Protein AF-A0A7S1Z381-F1 (afdb_monomer)

Organism: Trieres chinensis (NCBI:txid1514140)

pLDDT: mean 71.05, std 23.14, range [32.22, 98.38]

Solvent-accessible surface area (backbone atoms only — not comparable to full-atom values): 11621 Å² total; per-residue (Å²): 143,83,83,86,80,86,81,81,82,92,80,80,78,81,76,73,61,68,74,74,49,46,79,72,48,56,72,68,76,63,73,70,76,56,74,52,89,68,91,67,98,59,103,50,63,60,76,42,39,40,44,45,50,48,98,84,66,50,60,46,19,37,40,30,36,33,59,58,76,88,71,94,66,88,76,74,52,78,60,45,80,79,45,59,63,46,73,47,22,40,39,36,35,45,53,88,71,96,65,83,55,91,90,54,87,73,76,76,77,70,87,86,68,85,50,52,50,75,48,76,39,72,27,43,44,56,92,79,42,47,81,37,18,48,86,48,73,67,43,53,52,51,27,43,50,42,63,62,40,29,79,82,41,41,69,33,77,46,78,40,80,69,34,52,52,30,60,40,56,47,40,38,47,77,70,21,48,23,67,41,74,44,77,36,65,83,133

Secondary structure (DSSP, 8-state):
--PPPPPPPS-------GGGTHHHHGGGTT----EE-----SSS-EEEEEEEE-TTS-EEEEEEEEPPP--------HHHHHS-EEEEEEEEE--------TTS------SSSTTEEEEEEEEE-HHHHTTTTS--HHHHHHHHHHHH-GGGTTTSEEEEES-TT-HHHHIIIIIS--SEEEEE---

InterPro domains:
  IPR019410 Lysine methyltransferase [PF10294] (120-185)
  IPR019410 Lysine methyltransferase [PTHR14614] (96-186)
  IPR029063 S-adenosyl-L-methionine-dependent methyltransferase superfamily [G3DSA:3.40.50.150] (86-187)
  IPR029063 S-adenosyl-L-methionine-dependent methyltransferase superfamily [SSF53335] (122-186)

Sequence (187 aa):
MARAVPAAPPGSLLTYNFLKLLPLLLPVLFVHLQSSLALSAASSSVIRVNSLSGSEGTTLCQCAEVVPPPSGREEEDEVELWYPTKRRTFAFRINGVDGEIEGEEPFVVGSGDESEGDVTIRQTTFGCGRLGATVWPSAIALSSYLFANPNVVRGKRVLELGAGCGLPTAVCRELCGASSVLATDFW

Foldseek 3Di:
DDDDDDDDDPDDPPPPPPVVCVVVCVLVVPQPWDKDDDDDPDDWGFPTKTFGADPVRHTQKIKTWTDDDPDPDPCPDVVCVVWPKDKIKIKMFGDDDPDDPPPDDPDDPDPDDLGIDMDIFIATDCVPQNPLRDDDPVLVNLLNVCSSPLVVAAQAEEEAESCRRNSNVCSNVPRSHHPYYHYDYDD

Structure (mmCIF, N/CA/C/O backbone):
data_AF-A0A7S1Z381-F1
#
_entry.id   AF-A0A7S1Z381-F1
#
loop_
_atom_site.group_PDB
_atom_site.id
_atom_site.type_symbol
_atom_site.label_atom_id
_atom_site.label_alt_id
_atom_site.label_comp_id
_atom_site.label_asym_id
_atom_site.label_entity_id
_atom_site.label_seq_id
_atom_site.pdbx_PDB_ins_code
_atom_site.Cartn_x
_atom_site.Cartn_y
_atom_site.Cartn_z
_atom_site.occupancy
_atom_site.B_iso_or_equiv
_atom_site.auth_seq_id
_atom_site.auth_comp_id
_atom_site.auth_asym_id
_atom_site.auth_atom_id
_atom_site.pdbx_PDB_model_num
ATOM 1 N N . MET A 1 1 ? -38.035 -33.837 -30.253 1.00 42.00 1 MET A N 1
ATOM 2 C CA . MET A 1 1 ? -38.465 -33.118 -29.034 1.00 42.00 1 MET A CA 1
ATOM 3 C C . MET A 1 1 ? -37.349 -32.167 -28.621 1.00 42.00 1 MET A C 1
ATOM 5 O O . MET A 1 1 ? -36.379 -32.617 -28.033 1.00 42.00 1 MET A O 1
ATOM 9 N N . ALA A 1 2 ? -37.445 -30.888 -28.989 1.00 37.03 2 ALA A N 1
ATOM 10 C CA . ALA A 1 2 ? -36.513 -29.838 -28.572 1.00 37.03 2 ALA A CA 1
ATOM 11 C C . ALA A 1 2 ? -37.286 -28.843 -27.698 1.00 37.03 2 ALA A C 1
ATOM 13 O O . ALA A 1 2 ? -38.377 -28.413 -28.071 1.00 37.03 2 ALA A O 1
ATOM 14 N N . ARG A 1 3 ? -36.767 -28.550 -26.505 1.00 35.75 3 ARG A N 1
ATOM 15 C CA . ARG A 1 3 ? -37.421 -27.717 -25.490 1.00 35.75 3 ARG A CA 1
ATOM 16 C C . ARG A 1 3 ? -36.892 -26.286 -25.625 1.00 35.75 3 ARG A C 1
ATOM 18 O O . ARG A 1 3 ? -35.689 -26.074 -25.523 1.00 35.75 3 ARG A O 1
ATOM 25 N N . ALA A 1 4 ? -37.781 -25.332 -25.898 1.00 38.91 4 ALA A N 1
ATOM 26 C CA . ALA A 1 4 ? -37.440 -23.918 -26.041 1.00 38.91 4 ALA A CA 1
ATOM 27 C C . ALA A 1 4 ? -37.065 -23.292 -24.683 1.00 38.91 4 ALA A C 1
ATOM 29 O O . ALA A 1 4 ? -37.723 -23.548 -23.673 1.00 38.91 4 ALA A O 1
ATOM 30 N N . VAL A 1 5 ? -36.013 -22.471 -24.675 1.00 49.66 5 VAL A N 1
ATOM 31 C CA . VAL A 1 5 ? -35.602 -21.621 -23.545 1.00 49.66 5 VAL A CA 1
ATOM 32 C C . VAL A 1 5 ? -36.329 -20.274 -23.674 1.00 49.66 5 VAL A C 1
ATOM 34 O O . VAL A 1 5 ? -36.357 -19.731 -24.780 1.00 49.66 5 VAL A O 1
ATOM 37 N N . PRO A 1 6 ? -36.938 -19.720 -22.608 1.00 46.09 6 PRO A N 1
ATOM 38 C CA . PRO A 1 6 ? -37.640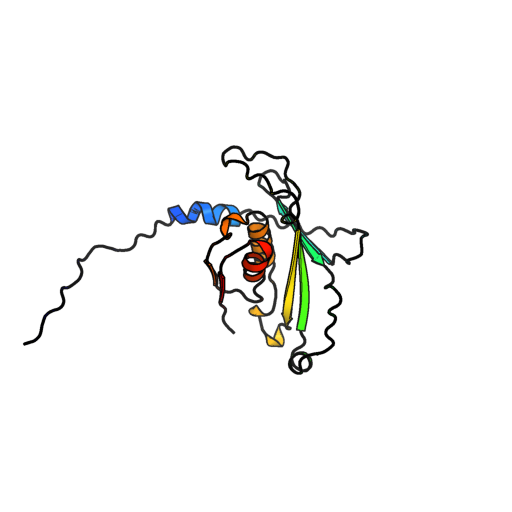 -18.444 -22.702 1.00 46.09 6 PRO A CA 1
ATOM 39 C C . PRO A 1 6 ? -36.662 -17.263 -22.810 1.00 46.09 6 PRO A C 1
ATOM 41 O O . PRO A 1 6 ? -35.654 -1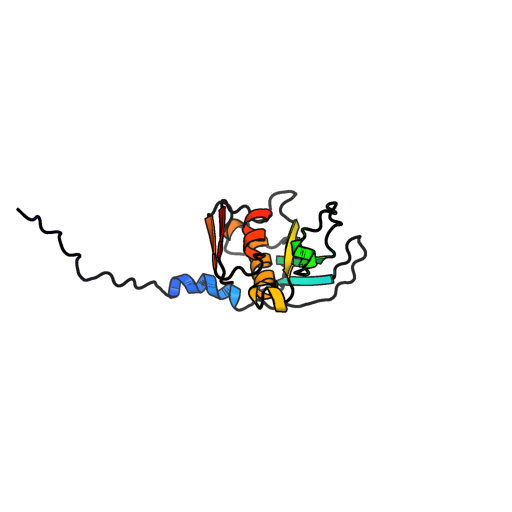7.207 -22.108 1.00 46.09 6 PRO A O 1
ATOM 44 N N . ALA A 1 7 ? -36.984 -16.316 -23.694 1.00 49.19 7 ALA A N 1
ATOM 45 C CA . ALA A 1 7 ? -36.255 -15.065 -23.883 1.00 49.19 7 ALA A CA 1
ATOM 46 C C . ALA A 1 7 ? -36.496 -14.089 -22.715 1.00 49.19 7 ALA A C 1
ATOM 48 O O . ALA A 1 7 ? -37.620 -13.961 -22.226 1.00 49.19 7 ALA A O 1
ATOM 49 N N . ALA A 1 8 ? -35.438 -13.400 -22.281 1.00 44.94 8 ALA A N 1
ATOM 50 C CA . ALA A 1 8 ? -35.487 -12.387 -21.228 1.00 44.94 8 ALA A CA 1
ATOM 51 C C . ALA A 1 8 ? -36.266 -11.128 -21.676 1.00 44.94 8 ALA A C 1
ATOM 53 O O . ALA A 1 8 ? -36.204 -10.763 -22.854 1.00 44.94 8 ALA A O 1
ATOM 54 N N . PRO A 1 9 ? -36.987 -10.447 -20.763 1.00 43.06 9 PRO A N 1
ATOM 55 C CA . PRO A 1 9 ? -37.773 -9.265 -21.101 1.00 43.06 9 PRO A CA 1
ATOM 56 C C . PRO A 1 9 ? -36.876 -8.056 -21.437 1.00 43.06 9 PRO A C 1
ATOM 58 O O . PRO A 1 9 ? -35.834 -7.864 -20.803 1.00 43.06 9 PRO A O 1
ATOM 61 N N . PRO A 1 10 ? -37.272 -7.202 -22.398 1.00 44.28 10 PRO A N 1
ATOM 62 C CA . PRO A 1 10 ? -36.524 -6.000 -22.740 1.00 44.28 10 PRO A CA 1
ATOM 63 C C . PRO A 1 10 ? -36.817 -4.916 -21.695 1.00 44.28 10 PRO A C 1
ATOM 65 O O . PRO A 1 10 ? -37.945 -4.435 -21.613 1.00 44.28 10 PRO A O 1
ATOM 68 N N . GLY A 1 11 ? -35.830 -4.528 -20.878 1.00 48.19 11 GLY A N 1
ATOM 69 C CA . GLY A 1 11 ? -36.060 -3.406 -19.958 1.00 48.19 11 GLY A CA 1
ATOM 70 C C . GLY A 1 11 ? -35.089 -3.122 -18.813 1.00 48.19 11 GLY A C 1
ATOM 71 O O . GLY A 1 11 ? -35.370 -2.197 -18.064 1.00 48.19 11 GLY A O 1
ATOM 72 N N . SER A 1 12 ? -33.966 -3.826 -18.634 1.00 37.91 12 SER A N 1
ATOM 73 C CA . SER A 1 12 ? -33.004 -3.475 -17.569 1.00 37.91 12 SER A CA 1
ATOM 74 C C . SER A 1 12 ? -31.673 -2.992 -18.140 1.00 37.91 12 SER A C 1
ATOM 76 O O . SER A 1 12 ? -30.645 -3.663 -18.041 1.00 37.91 12 SER A O 1
ATOM 78 N N . LEU A 1 13 ? -31.686 -1.802 -18.741 1.00 39.22 13 LEU A N 1
ATOM 79 C CA . LEU A 1 13 ? -30.469 -1.002 -18.826 1.00 39.22 13 LEU A CA 1
ATOM 80 C C . LEU A 1 13 ? -30.079 -0.650 -17.388 1.00 39.22 13 LEU A C 1
ATOM 82 O O . LEU A 1 13 ? -30.823 0.042 -16.696 1.00 39.22 13 LEU A O 1
ATOM 86 N N . LEU A 1 14 ? -28.937 -1.167 -16.928 1.00 39.81 14 LEU A N 1
ATOM 87 C CA . LEU A 1 14 ? -28.316 -0.740 -15.681 1.00 39.81 14 LEU A CA 1
ATOM 88 C C . LEU A 1 14 ? -27.943 0.739 -15.808 1.00 39.81 14 LEU A C 1
ATOM 90 O O . LEU A 1 14 ? -26.827 1.090 -16.183 1.00 39.81 14 LEU A O 1
ATOM 94 N N . THR A 1 15 ? -28.873 1.624 -15.467 1.00 36.88 15 THR A N 1
ATOM 95 C CA . THR A 1 15 ? -28.542 2.989 -15.078 1.00 36.88 15 THR A CA 1
ATOM 96 C C . THR A 1 15 ? -27.866 2.902 -13.714 1.00 36.88 15 THR A C 1
ATOM 98 O O . THR A 1 15 ? -28.500 3.052 -12.668 1.00 36.88 15 THR A O 1
ATOM 101 N N . TYR A 1 16 ? -26.570 2.585 -13.706 1.00 42.06 16 TYR A N 1
ATOM 102 C CA . TYR A 1 16 ? -25.732 2.844 -12.545 1.00 42.06 16 TYR A CA 1
ATOM 103 C C . TYR A 1 16 ? -25.769 4.352 -12.305 1.00 42.06 16 TYR A C 1
ATOM 105 O O . TYR A 1 16 ? -25.228 5.140 -13.077 1.00 42.06 16 TYR A O 1
ATOM 113 N N . ASN A 1 17 ? -26.491 4.749 -11.258 1.00 39.34 17 ASN A N 1
ATOM 114 C CA . ASN A 1 17 ? -26.580 6.126 -10.799 1.00 39.34 17 ASN A CA 1
ATOM 115 C C . ASN A 1 17 ? -25.168 6.659 -10.517 1.00 39.34 17 ASN A C 1
ATOM 117 O O . ASN A 1 17 ? -24.616 6.403 -9.448 1.00 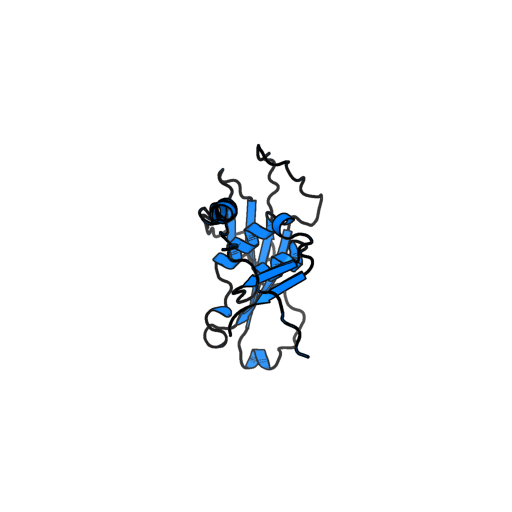39.34 17 ASN A O 1
ATOM 121 N N . PHE A 1 18 ? -24.615 7.443 -11.446 1.00 43.22 18 PHE A N 1
ATOM 122 C CA . PHE A 1 18 ? -23.370 8.206 -11.270 1.00 43.22 18 PHE A CA 1
ATOM 123 C C . PHE A 1 18 ? -23.382 9.051 -9.979 1.00 43.22 18 PHE A C 1
ATOM 125 O O . PHE A 1 18 ? -22.343 9.304 -9.379 1.00 43.22 18 PHE A O 1
ATOM 132 N N . LEU A 1 19 ? -24.572 9.404 -9.486 1.00 41.22 19 LEU A N 1
ATOM 133 C CA . LEU A 1 19 ? -24.785 10.153 -8.247 1.00 41.22 19 LEU A CA 1
ATOM 134 C C . LEU A 1 19 ? -24.425 9.382 -6.960 1.00 41.22 19 LEU A C 1
ATOM 136 O O . LEU A 1 19 ? -24.163 10.017 -5.946 1.00 41.22 19 LEU A O 1
ATOM 140 N N . LYS A 1 20 ? -24.354 8.039 -6.976 1.00 41.12 20 LYS A N 1
ATOM 141 C CA . LYS A 1 20 ? -23.923 7.243 -5.802 1.00 41.12 20 LYS A CA 1
ATOM 142 C C . LYS A 1 20 ? -22.399 7.127 -5.657 1.00 41.12 20 LYS A C 1
ATOM 144 O O . LYS A 1 20 ? -21.932 6.767 -4.584 1.00 41.12 20 LYS A O 1
ATOM 149 N N . LEU A 1 21 ? -21.634 7.436 -6.707 1.00 42.91 21 LEU A N 1
ATOM 150 C CA . LEU A 1 21 ? -20.163 7.501 -6.669 1.00 42.91 21 LEU A CA 1
ATOM 151 C C . LEU A 1 21 ? -19.649 8.887 -6.258 1.00 42.91 21 LEU A C 1
ATOM 153 O O . LEU A 1 21 ? -18.490 9.026 -5.882 1.00 42.91 21 LEU A O 1
ATOM 157 N N . LEU A 1 22 ? -20.507 9.906 -6.299 1.00 40.50 22 LEU A N 1
ATOM 158 C CA . LEU A 1 22 ? -20.153 11.281 -5.964 1.00 40.50 22 LEU A CA 1
ATOM 159 C C . LEU A 1 22 ? -19.587 11.445 -4.531 1.00 40.50 22 LEU A C 1
ATOM 161 O O . LEU A 1 22 ? -18.533 12.065 -4.410 1.00 40.50 22 LEU A O 1
ATOM 165 N N . PRO A 1 23 ? -20.157 10.837 -3.465 1.00 47.75 23 PRO A N 1
ATOM 166 C CA . PRO A 1 23 ? -19.560 10.916 -2.125 1.00 47.75 23 PRO A CA 1
ATOM 167 C C . PRO A 1 23 ? -18.254 10.112 -1.971 1.00 47.75 23 PRO A C 1
ATOM 169 O O . PRO A 1 23 ? -17.479 10.399 -1.069 1.00 47.75 23 PRO A O 1
ATOM 172 N N . LEU A 1 24 ? -17.968 9.152 -2.864 1.00 50.19 24 LEU A N 1
ATOM 173 C CA . LEU A 1 24 ? -16.689 8.422 -2.901 1.00 50.19 24 LEU A CA 1
ATOM 174 C C . LEU A 1 24 ? -15.593 9.185 -3.669 1.00 50.19 24 LEU A C 1
ATOM 176 O O . LEU A 1 24 ? -14.411 8.918 -3.475 1.00 50.19 24 LEU A O 1
ATOM 180 N N . LEU A 1 25 ? -15.973 10.131 -4.535 1.00 42.59 25 LEU A N 1
ATOM 181 C CA . LEU A 1 25 ? -15.053 10.948 -5.335 1.00 42.59 25 LEU A CA 1
ATOM 182 C C . LEU A 1 25 ? -14.731 12.304 -4.687 1.00 42.59 25 LEU A C 1
ATOM 184 O O . LEU A 1 25 ? -13.661 12.853 -4.945 1.00 42.59 25 LEU A O 1
ATOM 188 N N . LEU A 1 26 ? -15.609 12.837 -3.827 1.00 41.00 26 LEU A N 1
ATOM 189 C CA . LEU A 1 26 ? -15.371 14.103 -3.121 1.00 41.00 26 LEU A CA 1
ATOM 190 C C . LEU A 1 26 ? -14.101 14.130 -2.238 1.00 41.00 26 LEU A C 1
ATOM 192 O O . LEU A 1 26 ? -13.387 15.131 -2.313 1.00 41.00 26 LEU A O 1
ATOM 196 N N . PRO A 1 27 ? -13.740 13.082 -1.463 1.00 45.50 27 PRO A N 1
ATOM 197 C CA . PRO A 1 27 ? -12.509 13.113 -0.665 1.00 45.50 27 PRO A CA 1
ATOM 198 C C . PRO A 1 27 ? -11.232 12.954 -1.509 1.00 45.50 27 PRO A C 1
ATOM 200 O O . PRO A 1 27 ? -10.143 13.271 -1.040 1.00 45.50 27 PRO A O 1
ATOM 203 N N . VAL A 1 28 ? -11.345 12.519 -2.770 1.00 43.47 28 VAL A N 1
ATOM 204 C CA . VAL A 1 28 ? -10.198 12.379 -3.686 1.00 43.47 28 VAL A CA 1
ATOM 205 C C . VAL A 1 28 ? -9.758 13.742 -4.245 1.00 43.47 28 VAL A C 1
ATOM 207 O O . VAL A 1 28 ? -8.605 13.905 -4.637 1.00 43.47 28 VAL A O 1
ATOM 210 N N . LEU A 1 29 ? -10.645 14.747 -4.251 1.00 36.78 29 LEU A N 1
ATOM 211 C CA . LEU A 1 29 ? -10.383 16.050 -4.872 1.00 36.78 29 LEU A CA 1
ATOM 212 C C . LEU A 1 29 ? -9.583 17.023 -3.979 1.00 36.78 29 LEU A C 1
ATOM 214 O O . LEU A 1 29 ? -9.033 17.995 -4.490 1.00 36.78 29 LEU A O 1
ATOM 218 N N . PHE A 1 30 ? -9.468 16.757 -2.674 1.00 38.31 30 PHE A N 1
ATOM 219 C CA . PHE A 1 30 ? -8.795 17.636 -1.705 1.00 38.31 30 PHE A CA 1
ATOM 220 C C . PHE A 1 30 ? -7.671 16.927 -0.930 1.00 38.31 30 PHE A C 1
ATOM 222 O O . PHE A 1 30 ? -7.522 17.095 0.275 1.00 38.31 30 PHE A O 1
ATOM 229 N N . VAL A 1 31 ? -6.822 16.153 -1.610 1.00 40.88 31 VAL A N 1
ATOM 230 C CA . VAL A 1 31 ? -5.553 15.705 -1.010 1.00 40.88 31 VAL A CA 1
ATOM 231 C C . VAL A 1 31 ? -4.489 16.772 -1.270 1.00 40.88 31 VAL A C 1
ATOM 233 O O . VAL A 1 31 ? -3.814 16.767 -2.300 1.00 40.88 31 VAL A O 1
ATOM 236 N N . HIS A 1 32 ? -4.342 17.720 -0.344 1.00 42.19 32 HIS A N 1
ATOM 237 C CA . HIS A 1 32 ? -3.234 18.675 -0.371 1.00 42.19 32 HIS A CA 1
ATOM 238 C C . HIS A 1 32 ? -1.994 18.017 0.251 1.00 42.1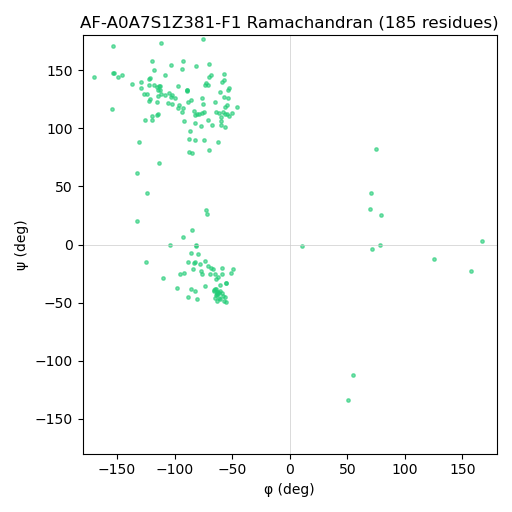9 32 HIS A C 1
ATOM 240 O O . HIS A 1 32 ? -1.791 18.050 1.461 1.00 42.19 32 HIS A O 1
ATOM 246 N N . LEU A 1 33 ? -1.183 17.356 -0.580 1.00 41.97 33 LEU A N 1
ATOM 247 C CA . LEU A 1 33 ? 0.033 16.673 -0.136 1.00 41.97 33 LEU A CA 1
ATOM 248 C C . LEU A 1 33 ? 1.130 17.705 0.177 1.00 41.97 33 LEU A C 1
ATOM 250 O O . LEU A 1 33 ? 1.913 18.076 -0.696 1.00 41.97 33 LEU A O 1
ATOM 254 N N . GLN A 1 34 ? 1.198 18.183 1.420 1.00 41.00 34 GLN A N 1
ATOM 255 C CA . GLN A 1 34 ? 2.335 18.983 1.873 1.00 41.00 34 GLN A CA 1
ATOM 256 C C . GLN A 1 34 ? 3.483 18.055 2.283 1.00 41.00 34 GLN A C 1
ATOM 258 O O . GLN A 1 34 ? 3.396 17.317 3.263 1.00 41.00 34 GLN A O 1
ATOM 263 N N . SER A 1 35 ? 4.565 18.069 1.502 1.00 39.28 35 SER A N 1
ATOM 264 C CA . SER A 1 35 ? 5.829 17.431 1.874 1.00 39.28 35 SER A CA 1
ATOM 265 C C . SER A 1 35 ? 6.621 18.382 2.769 1.00 39.28 35 SER A C 1
ATOM 267 O O . SER A 1 35 ? 7.056 19.436 2.307 1.00 39.28 35 SER A O 1
ATOM 269 N N . SER A 1 36 ? 6.842 18.015 4.028 1.00 44.16 36 SER A N 1
ATOM 270 C CA . SER A 1 36 ? 7.781 18.705 4.915 1.00 44.16 36 SER A CA 1
ATOM 271 C C . SER A 1 36 ? 8.938 17.768 5.274 1.00 44.16 36 SER A C 1
ATOM 273 O O . SER A 1 36 ? 8.751 16.593 5.594 1.00 44.16 36 SER A O 1
ATOM 275 N N . LEU A 1 37 ? 10.170 18.274 5.169 1.00 41.25 37 LEU A N 1
ATOM 276 C CA . LEU A 1 37 ? 11.357 17.603 5.699 1.00 41.25 37 LEU A CA 1
ATOM 277 C C . LEU A 1 37 ? 11.374 17.821 7.215 1.00 41.25 37 LEU A C 1
ATOM 279 O O . LEU A 1 37 ? 11.727 18.902 7.679 1.00 41.25 37 LEU A O 1
ATOM 283 N N . ALA A 1 38 ? 10.968 16.814 7.985 1.00 41.00 38 ALA A N 1
ATOM 284 C CA . ALA A 1 38 ? 11.101 16.826 9.436 1.00 41.00 38 ALA A CA 1
ATOM 285 C C . ALA A 1 38 ? 12.419 16.146 9.835 1.00 41.00 38 ALA A C 1
ATOM 287 O O . ALA A 1 38 ? 12.613 14.958 9.584 1.00 41.00 38 ALA A O 1
ATOM 288 N N . LEU A 1 39 ? 13.326 16.897 10.463 1.00 37.50 39 LEU A N 1
ATOM 289 C CA . LEU A 1 39 ? 14.523 16.350 11.099 1.00 37.50 39 LEU A CA 1
ATOM 290 C C . LEU A 1 39 ? 14.144 15.943 12.533 1.00 37.50 39 LEU A C 1
ATOM 292 O O . LEU A 1 39 ? 14.073 16.798 13.411 1.00 37.50 39 LEU A O 1
ATOM 296 N N . SER A 1 40 ? 13.846 14.661 12.763 1.00 38.38 40 SER A N 1
ATOM 297 C CA . SER A 1 40 ? 13.548 14.129 14.102 1.00 38.38 40 SER A CA 1
ATOM 298 C C . SER A 1 40 ? 14.652 13.183 14.569 1.00 38.38 40 SER A C 1
ATOM 300 O O . SER A 1 40 ? 15.057 12.269 13.851 1.00 38.38 40 SER A O 1
ATOM 302 N N . ALA A 1 41 ? 15.149 13.424 15.781 1.00 41.94 41 ALA A N 1
ATOM 303 C CA . ALA A 1 41 ? 16.181 12.636 16.438 1.00 41.94 41 ALA A CA 1
ATOM 304 C C . ALA A 1 41 ? 15.553 11.466 17.218 1.00 41.94 41 ALA A C 1
ATOM 306 O O . ALA A 1 41 ? 15.397 11.540 18.433 1.00 41.94 41 ALA A O 1
ATOM 307 N N . ALA A 1 42 ? 15.198 10.381 16.527 1.00 43.06 42 ALA A N 1
ATOM 308 C CA . ALA A 1 42 ? 14.968 9.073 17.146 1.00 43.06 42 ALA A CA 1
ATOM 309 C C . ALA A 1 42 ? 15.216 7.950 16.122 1.00 43.06 42 ALA A C 1
ATOM 311 O O . ALA A 1 42 ? 14.535 7.898 15.109 1.00 43.06 42 ALA A O 1
ATOM 312 N N . SER A 1 43 ? 16.225 7.117 16.414 1.00 48.78 43 SER A N 1
ATOM 313 C CA . SER A 1 43 ? 16.745 5.834 15.874 1.00 48.78 43 SER A CA 1
ATOM 314 C C . SER A 1 43 ? 16.297 5.185 14.536 1.00 48.78 43 SER A C 1
ATOM 316 O O . SER A 1 43 ? 16.880 4.163 14.176 1.00 48.78 43 SER A O 1
ATOM 318 N N . SER A 1 44 ? 15.366 5.734 13.757 1.00 55.09 44 SER A N 1
ATOM 319 C CA . SER A 1 44 ? 15.152 5.409 12.341 1.00 55.09 44 SER A CA 1
ATOM 320 C C . SER A 1 44 ? 15.299 6.700 11.542 1.00 55.09 44 SER A C 1
ATOM 322 O O . SER A 1 44 ? 14.630 7.692 11.836 1.00 55.09 44 SER A O 1
ATOM 324 N N . SER A 1 45 ? 16.199 6.740 10.564 1.00 76.19 45 SER A N 1
ATOM 325 C CA . SER A 1 45 ? 16.377 7.935 9.740 1.00 76.19 45 SER A CA 1
ATOM 326 C C . SER A 1 45 ? 15.119 8.123 8.891 1.00 76.19 45 SER A C 1
ATOM 328 O O . SER A 1 45 ? 14.902 7.402 7.918 1.00 76.19 45 SER A O 1
ATOM 330 N N . VAL A 1 46 ? 14.257 9.062 9.276 1.00 81.81 46 VAL A N 1
ATOM 331 C CA . VAL A 1 46 ? 13.109 9.463 8.461 1.00 81.81 46 VAL A CA 1
ATOM 332 C C . VAL A 1 46 ? 13.641 10.093 7.175 1.00 81.81 46 VAL A C 1
ATOM 334 O O . VAL A 1 46 ? 14.415 11.047 7.213 1.00 81.81 46 VAL A O 1
ATOM 337 N N . ILE A 1 47 ? 13.244 9.543 6.032 1.00 85.19 47 ILE A N 1
ATOM 338 C CA . ILE A 1 47 ? 13.657 9.995 4.699 1.00 85.19 47 ILE A CA 1
ATOM 339 C C . ILE A 1 47 ? 12.702 11.084 4.201 1.00 85.19 47 ILE A C 1
ATOM 341 O O . ILE A 1 47 ? 13.132 12.103 3.661 1.00 85.19 47 ILE A O 1
ATOM 345 N N . ARG A 1 48 ? 11.392 10.866 4.361 1.00 85.75 48 ARG A N 1
ATOM 346 C CA . ARG A 1 48 ? 10.330 11.780 3.913 1.00 85.75 48 ARG A CA 1
ATOM 347 C C . ARG A 1 48 ? 9.087 11.595 4.775 1.00 85.75 48 ARG A C 1
ATOM 349 O O . ARG A 1 48 ? 8.796 10.472 5.159 1.00 85.75 48 ARG A O 1
ATOM 356 N N . VAL A 1 49 ? 8.316 12.658 4.997 1.00 87.06 49 VAL A N 1
ATOM 357 C CA . VAL A 1 49 ? 6.993 12.578 5.636 1.00 87.06 49 VAL A CA 1
ATOM 358 C C . VAL A 1 49 ? 5.928 13.157 4.711 1.00 87.06 49 VAL A C 1
ATOM 360 O O . VAL A 1 49 ? 6.132 14.195 4.081 1.00 87.06 49 VAL A O 1
ATOM 363 N N . ASN A 1 50 ? 4.793 12.469 4.636 1.00 87.81 50 ASN A N 1
ATOM 364 C CA . ASN A 1 50 ? 3.566 12.934 4.007 1.00 87.81 50 ASN A CA 1
ATOM 365 C C . ASN A 1 50 ? 2.472 12.999 5.070 1.00 87.81 50 ASN A C 1
ATOM 367 O O . ASN A 1 50 ? 2.348 12.073 5.869 1.00 87.81 50 ASN A O 1
ATOM 371 N N . SER A 1 51 ? 1.676 14.064 5.059 1.00 87.38 51 SER A N 1
ATOM 372 C CA . SER A 1 51 ? 0.532 14.207 5.961 1.00 87.38 51 SER A CA 1
ATOM 373 C C . SER A 1 51 ? -0.763 14.228 5.159 1.00 87.38 51 SER A C 1
ATOM 375 O O . SER A 1 51 ? -0.849 14.899 4.130 1.00 87.38 51 SER A O 1
ATOM 377 N N . LEU A 1 52 ? -1.758 13.486 5.636 1.00 85.94 52 LEU A N 1
ATOM 378 C CA . LEU A 1 52 ? -3.143 13.596 5.210 1.00 85.94 52 LEU A CA 1
ATOM 379 C C . LEU A 1 52 ? -3.867 14.490 6.213 1.00 85.94 52 LEU A C 1
ATOM 381 O O . LEU A 1 52 ? -3.969 14.138 7.390 1.00 85.94 52 LEU A O 1
ATOM 385 N N . SER A 1 53 ? -4.370 15.626 5.741 1.00 83.69 53 SER A N 1
ATOM 386 C CA . SER A 1 53 ? -5.115 16.582 6.558 1.00 83.69 53 SER A CA 1
ATOM 387 C C . SER A 1 53 ? -6.601 16.572 6.210 1.00 83.69 53 SER A C 1
ATOM 389 O O . SER A 1 53 ? -6.968 16.375 5.052 1.00 83.69 53 SER A O 1
ATOM 391 N N . GLY A 1 54 ? -7.449 16.795 7.212 1.00 77.69 54 GLY A N 1
ATOM 392 C CA . GLY A 1 54 ? -8.874 17.052 7.037 1.00 77.69 54 GLY A CA 1
ATOM 393 C C . GLY A 1 54 ? -9.147 18.467 6.519 1.00 77.69 54 GLY A C 1
ATOM 394 O O . GLY A 1 54 ? -8.239 19.289 6.380 1.00 77.69 54 GLY A O 1
ATOM 395 N N . SER A 1 55 ? -10.422 18.771 6.269 1.00 74.38 55 SER A N 1
ATOM 396 C CA . SER A 1 55 ? -10.884 20.081 5.778 1.00 74.38 55 SER A CA 1
ATOM 397 C C . SER A 1 55 ? -10.526 21.250 6.699 1.00 74.38 55 SER A C 1
ATOM 399 O O . SER A 1 55 ? -10.379 22.373 6.229 1.00 74.38 55 SER A O 1
ATOM 401 N N . GLU A 1 56 ? -10.348 20.985 7.993 1.00 78.62 56 GLU A N 1
ATOM 402 C CA . GLU A 1 56 ? -9.993 21.983 9.010 1.00 78.62 56 GLU A CA 1
ATOM 403 C C . GLU A 1 56 ? -8.475 22.107 9.233 1.00 78.62 56 GLU A C 1
ATOM 405 O O . GLU A 1 56 ? -8.023 22.792 10.145 1.00 78.62 56 GLU A O 1
ATOM 410 N N . GLY A 1 57 ? -7.660 21.427 8.417 1.00 72.56 57 GLY A N 1
ATOM 411 C CA . GLY A 1 57 ? -6.201 21.402 8.565 1.00 72.56 57 GLY A CA 1
ATOM 412 C C . GLY A 1 57 ? -5.696 20.465 9.668 1.00 72.56 57 GLY A C 1
ATOM 413 O O . GLY A 1 57 ? -4.485 20.318 9.841 1.00 72.56 57 GLY A O 1
ATOM 414 N N . THR A 1 58 ? -6.595 19.781 10.378 1.00 78.25 58 THR A N 1
ATOM 415 C CA . THR A 1 58 ? -6.258 18.723 11.337 1.00 78.25 58 THR A CA 1
ATOM 416 C C . THR A 1 58 ? -5.535 17.580 10.627 1.00 78.25 58 THR A C 1
ATOM 418 O O . THR A 1 58 ? -5.959 17.121 9.569 1.00 78.25 58 THR A O 1
ATOM 421 N N . THR A 1 59 ? -4.401 17.126 11.166 1.00 78.56 59 THR A N 1
ATOM 422 C CA . THR A 1 59 ? -3.653 16.004 10.574 1.00 78.56 59 THR A CA 1
ATOM 423 C C . THR A 1 59 ? -4.297 14.690 10.994 1.00 78.56 59 THR A C 1
ATOM 425 O O . THR A 1 59 ? -4.223 14.322 12.161 1.00 78.56 59 THR A O 1
ATOM 428 N N . LEU A 1 60 ? -4.893 13.985 10.036 1.00 82.12 60 LEU A N 1
ATOM 429 C CA . LEU A 1 60 ? -5.573 12.708 10.254 1.00 82.12 60 LEU A CA 1
ATOM 430 C C . LEU A 1 60 ? -4.583 11.540 10.269 1.00 82.12 60 LEU A C 1
ATOM 432 O O . LEU A 1 60 ? -4.701 10.621 11.071 1.00 82.12 60 LEU A O 1
ATOM 436 N N . CYS A 1 61 ? -3.588 11.572 9.381 1.00 87.12 61 CYS A N 1
ATOM 437 C CA . CYS A 1 61 ? -2.564 10.536 9.298 1.00 87.12 61 CYS A CA 1
ATOM 438 C C . CYS A 1 61 ? -1.236 11.115 8.820 1.00 87.12 61 CYS A C 1
ATOM 440 O O . CYS A 1 61 ? -1.197 11.987 7.951 1.00 87.12 61 CYS A O 1
ATOM 442 N N . GLN A 1 62 ? -0.141 10.592 9.362 1.00 90.00 62 GLN A N 1
ATOM 443 C CA . GLN A 1 62 ? 1.202 10.796 8.842 1.00 90.00 62 GLN A CA 1
ATOM 444 C C . GLN A 1 62 ? 1.755 9.483 8.298 1.00 90.00 62 GLN A C 1
ATOM 446 O O . GLN A 1 62 ? 1.704 8.454 8.963 1.00 90.00 62 GLN A O 1
ATOM 451 N N . CYS A 1 63 ? 2.321 9.536 7.097 1.00 91.38 63 CYS A N 1
ATOM 452 C CA . CYS A 1 63 ? 3.097 8.459 6.502 1.00 91.38 63 CYS A CA 1
ATOM 453 C C . CYS A 1 63 ? 4.548 8.917 6.353 1.00 91.38 63 CYS A C 1
ATOM 455 O O . CYS A 1 63 ? 4.856 9.782 5.526 1.00 91.38 63 CYS A O 1
ATOM 457 N N . ALA A 1 64 ? 5.446 8.310 7.119 1.00 91.50 64 ALA A N 1
ATOM 458 C CA . ALA A 1 64 ? 6.878 8.528 7.025 1.00 91.50 64 ALA A CA 1
ATOM 459 C C . ALA A 1 64 ? 7.538 7.406 6.216 1.00 91.50 64 ALA A C 1
ATOM 461 O O . ALA A 1 64 ? 7.401 6.232 6.535 1.00 91.50 64 ALA A O 1
ATOM 462 N N . GLU A 1 65 ? 8.286 7.757 5.176 1.00 91.25 65 GLU A N 1
ATOM 463 C CA . GLU A 1 65 ? 9.262 6.846 4.589 1.00 91.25 65 GLU A CA 1
ATOM 464 C C . GLU A 1 65 ? 10.472 6.788 5.522 1.00 91.25 65 GLU A C 1
ATOM 466 O O . GLU A 1 65 ? 11.093 7.819 5.791 1.00 91.25 65 GLU A O 1
ATOM 471 N N . VAL A 1 66 ? 10.795 5.598 6.018 1.00 90.06 66 VAL A N 1
ATOM 472 C CA . VAL A 1 66 ? 11.882 5.368 6.976 1.00 90.06 66 VAL A CA 1
ATOM 473 C C . VAL A 1 66 ? 12.919 4.421 6.391 1.00 90.06 66 VAL A C 1
ATOM 475 O O . VAL A 1 66 ? 12.639 3.653 5.465 1.00 90.06 66 VAL A O 1
ATOM 478 N N . VAL A 1 67 ? 14.141 4.484 6.923 1.00 85.56 67 VAL A N 1
ATOM 479 C CA . VAL A 1 67 ? 15.158 3.473 6.620 1.00 85.56 67 VAL A CA 1
ATOM 480 C C . VAL A 1 67 ? 14.600 2.095 6.992 1.00 85.56 67 VAL A C 1
ATOM 482 O O . VAL A 1 67 ? 14.147 1.928 8.127 1.00 85.56 67 VAL A O 1
ATOM 485 N N . PRO A 1 68 ? 14.617 1.119 6.064 1.00 77.69 68 PRO A N 1
ATOM 486 C CA . PRO A 1 68 ? 14.109 -0.210 6.351 1.00 77.69 68 PRO A CA 1
ATOM 487 C C . PRO A 1 68 ? 14.827 -0.823 7.555 1.00 77.69 68 PRO A C 1
ATOM 489 O O . PRO A 1 68 ? 16.046 -0.654 7.676 1.00 77.69 68 PRO A O 1
ATOM 492 N N . PRO A 1 69 ? 14.116 -1.560 8.425 1.00 72.69 69 PRO A N 1
ATOM 493 C CA . PRO A 1 69 ? 14.767 -2.288 9.501 1.00 72.69 69 PRO A CA 1
ATOM 494 C C . PRO A 1 69 ? 15.807 -3.258 8.914 1.00 72.69 69 PRO A C 1
ATOM 496 O O . PRO A 1 69 ? 15.599 -3.786 7.812 1.00 72.69 69 PRO A O 1
ATOM 499 N N . PRO A 1 70 ? 16.929 -3.505 9.616 1.00 69.44 70 PRO A N 1
ATOM 500 C CA . PRO A 1 70 ? 17.935 -4.449 9.155 1.00 69.44 70 PRO A CA 1
ATOM 501 C C . PRO A 1 70 ? 17.282 -5.820 8.973 1.00 69.44 70 PRO A C 1
ATOM 503 O O . PRO A 1 70 ? 16.801 -6.442 9.918 1.00 69.44 70 PRO A O 1
ATOM 506 N N . SER A 1 71 ? 17.217 -6.283 7.729 1.00 64.31 71 SER A N 1
ATOM 507 C CA . SER A 1 71 ? 16.669 -7.592 7.405 1.00 64.31 71 SER A CA 1
ATOM 508 C C . SER A 1 71 ? 17.691 -8.659 7.784 1.00 64.31 71 SER A C 1
ATOM 510 O O . SER A 1 71 ? 18.733 -8.749 7.145 1.00 64.31 71 SER A O 1
ATOM 512 N N . GLY A 1 72 ? 17.392 -9.495 8.779 1.00 55.34 72 GLY A N 1
ATOM 513 C CA . GLY A 1 72 ? 18.237 -10.627 9.189 1.00 55.34 72 GLY A CA 1
ATOM 514 C C . GLY A 1 72 ? 18.266 -11.807 8.205 1.00 55.34 72 GLY A C 1
ATOM 515 O O . GLY A 1 72 ? 18.453 -12.941 8.632 1.00 55.34 72 GLY A O 1
ATOM 516 N N . ARG A 1 73 ? 18.023 -11.577 6.910 1.00 53.44 73 ARG A N 1
ATOM 517 C CA . ARG A 1 73 ? 18.140 -12.595 5.860 1.00 53.44 73 ARG A CA 1
ATOM 518 C C . ARG A 1 73 ? 19.186 -12.147 4.851 1.00 53.44 73 ARG A C 1
ATOM 520 O O . ARG A 1 73 ? 18.939 -11.232 4.074 1.00 53.44 73 ARG A O 1
ATOM 527 N N . GLU A 1 74 ? 20.325 -12.826 4.911 1.00 49.75 74 GLU A N 1
ATOM 528 C CA . GLU A 1 74 ? 21.436 -12.788 3.952 1.00 49.75 74 GLU A CA 1
ATOM 529 C C . GLU A 1 74 ? 21.220 -13.758 2.773 1.00 49.75 74 GLU A C 1
ATOM 531 O O . GLU A 1 74 ? 22.142 -14.027 2.014 1.00 49.75 74 GLU A O 1
ATOM 536 N N . GLU A 1 75 ? 20.014 -14.305 2.595 1.00 53.03 75 GLU A N 1
ATOM 537 C CA . GLU A 1 75 ? 19.666 -15.021 1.364 1.00 53.03 75 GLU A CA 1
ATOM 538 C C . GLU A 1 75 ? 19.200 -13.992 0.332 1.00 53.03 75 GLU A C 1
ATOM 540 O O . GLU A 1 75 ? 18.010 -13.740 0.148 1.00 53.03 75 GLU A O 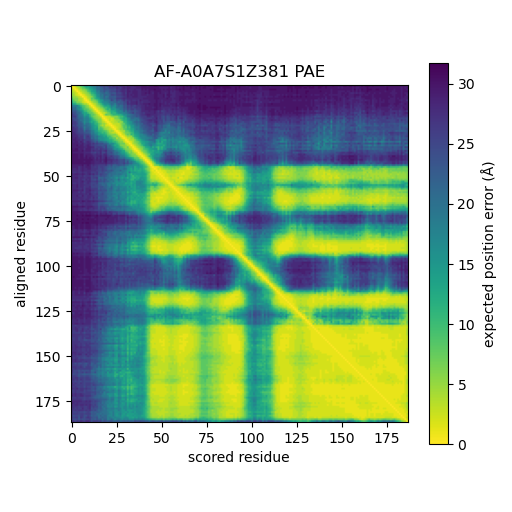1
ATOM 545 N N . GLU A 1 76 ? 20.179 -13.325 -0.277 1.00 54.25 76 GLU A N 1
ATOM 546 C CA . GLU A 1 76 ? 20.004 -12.624 -1.544 1.00 54.25 76 GLU A CA 1
ATOM 547 C C . GLU A 1 76 ? 19.578 -13.672 -2.581 1.00 54.25 76 GLU A C 1
ATOM 549 O O . GLU A 1 76 ? 20.382 -14.491 -3.029 1.00 54.25 76 GLU A O 1
ATOM 554 N N . ASP A 1 77 ? 18.285 -13.698 -2.916 1.00 56.81 77 ASP A N 1
ATOM 555 C CA . ASP A 1 77 ? 17.759 -14.538 -3.990 1.00 56.81 77 ASP A CA 1
ATOM 556 C C . ASP A 1 77 ? 18.584 -14.259 -5.261 1.00 56.81 77 ASP A C 1
ATOM 558 O O . ASP A 1 77 ? 18.795 -13.096 -5.603 1.00 56.81 77 ASP A O 1
ATOM 562 N N . GLU A 1 78 ? 19.012 -15.278 -6.019 1.00 56.16 78 GLU A N 1
ATOM 563 C CA . GLU A 1 78 ? 19.760 -15.110 -7.290 1.00 56.16 78 GLU A CA 1
ATOM 564 C C . GLU A 1 78 ? 19.092 -14.111 -8.262 1.00 56.16 78 GLU A C 1
ATOM 566 O O . GLU A 1 78 ? 19.726 -13.541 -9.150 1.00 56.16 78 GLU A O 1
ATOM 571 N N . VAL A 1 79 ? 17.791 -13.876 -8.083 1.00 57.88 79 VAL A N 1
ATOM 572 C CA . VAL A 1 79 ? 16.994 -12.874 -8.787 1.00 57.88 79 VAL A CA 1
ATOM 573 C C . VAL A 1 79 ? 17.437 -11.440 -8.465 1.00 57.88 79 VAL A C 1
ATOM 575 O O . VAL A 1 79 ? 17.467 -10.618 -9.376 1.00 57.88 79 VAL A O 1
ATOM 578 N N . GLU A 1 80 ? 17.811 -11.115 -7.224 1.00 62.16 80 GLU A N 1
ATOM 579 C CA . GLU A 1 80 ? 18.265 -9.771 -6.825 1.00 62.16 80 GLU A CA 1
ATOM 580 C C . GLU A 1 80 ? 19.628 -9.409 -7.436 1.00 62.16 80 GLU A C 1
ATOM 582 O O . GLU A 1 80 ? 19.882 -8.230 -7.697 1.00 62.16 80 GLU A O 1
ATOM 587 N N . LEU A 1 81 ? 20.454 -10.414 -7.767 1.00 64.56 81 LEU A N 1
ATOM 588 C CA . LEU A 1 81 ? 21.705 -10.229 -8.511 1.00 64.56 81 LEU A CA 1
ATOM 589 C C . LEU A 1 81 ? 21.449 -9.682 -9.925 1.00 64.56 81 LEU A C 1
ATOM 591 O O . LEU A 1 81 ? 22.174 -8.807 -10.401 1.00 64.56 81 LEU A O 1
ATOM 595 N N . TRP A 1 82 ? 20.412 -10.186 -10.598 1.00 68.25 82 TRP A N 1
ATOM 596 C CA . TRP A 1 82 ? 20.066 -9.790 -11.968 1.00 68.25 82 TRP A CA 1
ATOM 597 C C . TRP A 1 82 ? 19.064 -8.633 -12.032 1.00 68.25 82 TRP A C 1
ATOM 599 O O . TRP A 1 82 ? 19.037 -7.887 -13.013 1.00 68.25 82 TRP A O 1
ATOM 609 N N . TYR A 1 83 ? 18.265 -8.453 -10.981 1.00 71.69 83 TYR A N 1
ATOM 610 C CA . TYR A 1 83 ? 17.218 -7.444 -10.881 1.00 71.69 83 TYR A CA 1
ATOM 611 C C . TYR A 1 83 ? 17.355 -6.690 -9.560 1.00 71.69 83 TYR A C 1
ATOM 613 O O . TYR A 1 83 ? 16.696 -7.050 -8.585 1.00 71.69 83 TYR A O 1
ATOM 621 N N . PRO A 1 84 ? 18.154 -5.608 -9.521 1.00 73.31 84 PRO A N 1
ATOM 622 C CA . PRO A 1 84 ? 18.375 -4.855 -8.297 1.00 73.31 84 PRO A CA 1
ATOM 623 C C . PRO A 1 84 ? 17.041 -4.419 -7.689 1.00 73.31 84 PRO A C 1
ATOM 625 O O . PRO A 1 84 ? 16.255 -3.698 -8.325 1.00 73.31 84 PRO A O 1
ATOM 628 N N . THR A 1 85 ? 16.777 -4.862 -6.463 1.00 79.69 85 THR A N 1
ATOM 629 C CA . THR A 1 85 ? 15.600 -4.456 -5.700 1.00 79.69 85 THR A CA 1
ATOM 630 C C . THR A 1 85 ? 15.991 -3.433 -4.640 1.00 79.69 85 THR A C 1
ATOM 632 O O . THR A 1 85 ? 17.138 -3.324 -4.207 1.00 79.69 85 THR A O 1
ATOM 635 N N . LYS A 1 86 ? 15.024 -2.614 -4.241 1.00 84.88 86 LYS A N 1
ATOM 636 C CA . LYS A 1 86 ? 15.131 -1.715 -3.097 1.00 84.88 86 LYS A CA 1
ATOM 637 C C . LYS A 1 86 ? 13.915 -1.925 -2.217 1.00 84.88 86 LYS A C 1
ATOM 639 O O . LYS A 1 86 ? 12.791 -1.968 -2.713 1.00 84.88 86 LYS A O 1
ATOM 644 N N . ARG A 1 87 ? 14.133 -2.030 -0.910 1.00 87.81 87 ARG A N 1
ATOM 645 C CA . ARG A 1 87 ? 13.057 -2.020 0.083 1.00 87.81 87 ARG A CA 1
ATOM 646 C C . ARG A 1 87 ? 12.785 -0.582 0.510 1.00 87.81 87 ARG A C 1
ATOM 648 O O . ARG A 1 87 ? 13.722 0.158 0.802 1.00 87.81 87 ARG A O 1
ATOM 655 N N . ARG A 1 88 ? 11.514 -0.189 0.525 1.00 91.19 88 ARG A N 1
ATOM 656 C CA . ARG A 1 88 ? 11.041 1.082 1.083 1.00 91.19 88 ARG A CA 1
ATOM 657 C C . ARG A 1 88 ? 10.033 0.774 2.180 1.00 91.19 88 ARG A C 1
ATOM 659 O O . ARG A 1 88 ? 9.076 0.047 1.927 1.00 91.19 88 ARG A O 1
ATOM 666 N N . THR A 1 89 ? 10.271 1.296 3.378 1.00 93.94 89 THR A N 1
ATOM 667 C CA . THR A 1 89 ? 9.397 1.096 4.540 1.00 93.94 89 THR A CA 1
ATOM 668 C C . THR A 1 89 ? 8.601 2.368 4.795 1.00 93.94 89 THR A C 1
ATOM 670 O O . THR A 1 89 ? 9.162 3.464 4.827 1.00 93.94 89 THR A O 1
ATOM 673 N N . PHE A 1 90 ? 7.290 2.212 4.943 1.00 94.44 90 PHE A N 1
ATOM 674 C CA . PHE A 1 90 ? 6.320 3.275 5.166 1.00 94.44 90 PHE A CA 1
ATOM 675 C C . PHE A 1 90 ? 5.707 3.090 6.550 1.00 94.44 90 PHE A C 1
ATOM 677 O O . PHE A 1 90 ? 4.980 2.126 6.768 1.00 94.44 90 PHE A O 1
ATOM 684 N N . ALA A 1 91 ? 6.021 4.007 7.457 1.00 93.88 91 ALA A N 1
ATOM 685 C CA . ALA A 1 91 ? 5.492 4.059 8.809 1.00 93.88 91 ALA A CA 1
ATOM 686 C C . ALA A 1 91 ? 4.268 4.972 8.852 1.00 93.88 91 ALA A C 1
ATOM 688 O O . ALA A 1 91 ? 4.378 6.183 8.626 1.00 93.88 91 ALA A O 1
ATOM 689 N N . PHE A 1 92 ? 3.106 4.393 9.127 1.00 93.38 92 PHE A N 1
ATOM 690 C CA . PHE A 1 92 ? 1.835 5.091 9.249 1.00 93.38 92 PHE A CA 1
ATOM 691 C C . PHE A 1 92 ? 1.534 5.377 10.713 1.00 93.38 92 PHE A C 1
ATOM 693 O O . PHE A 1 92 ? 1.711 4.515 11.566 1.00 93.38 92 PHE A O 1
ATOM 700 N N . ARG A 1 93 ? 1.066 6.591 11.000 1.00 91.44 93 ARG A N 1
ATOM 701 C CA . ARG A 1 93 ? 0.645 7.028 12.335 1.00 91.44 93 ARG A CA 1
ATOM 702 C C . ARG A 1 93 ? -0.649 7.819 12.243 1.00 91.44 93 ARG A C 1
ATOM 704 O O . ARG A 1 93 ? -0.794 8.652 11.346 1.00 91.44 93 ARG A O 1
ATOM 711 N N . ILE A 1 94 ? -1.567 7.576 13.169 1.00 87.94 94 ILE A N 1
ATOM 712 C CA . ILE A 1 94 ? -2.742 8.418 13.406 1.00 87.94 94 ILE A CA 1
ATOM 713 C C . ILE A 1 94 ? -2.434 9.251 14.641 1.00 87.94 94 ILE A C 1
ATOM 715 O O . ILE A 1 94 ? -2.174 8.714 15.717 1.00 87.94 94 ILE A O 1
ATOM 719 N N . ASN A 1 95 ? -2.454 10.571 14.487 1.00 71.00 95 ASN A N 1
ATOM 720 C CA . ASN A 1 95 ? -2.395 11.456 15.640 1.00 71.00 95 ASN A CA 1
ATOM 721 C C . ASN A 1 95 ? -3.785 11.432 16.275 1.00 71.00 95 ASN A C 1
ATOM 723 O O . ASN A 1 95 ? -4.761 11.650 15.562 1.00 71.00 95 ASN A O 1
ATOM 727 N N . GLY A 1 96 ? -3.884 11.128 17.573 1.00 55.53 96 GLY A N 1
ATOM 728 C CA . GLY A 1 96 ? -5.159 11.160 18.292 1.00 55.53 96 GLY A CA 1
ATOM 729 C C . GLY A 1 96 ? -5.862 12.489 18.027 1.00 55.53 96 GLY A C 1
ATOM 730 O O . GLY A 1 96 ? -5.333 13.548 18.358 1.00 55.53 96 GLY A O 1
ATOM 731 N N . VAL A 1 97 ? -6.996 12.439 17.333 1.00 50.09 97 VAL A N 1
ATOM 732 C CA . VAL A 1 97 ? -7.796 13.625 17.042 1.00 50.09 97 VAL A CA 1
ATOM 733 C C . VAL A 1 97 ? -8.802 13.740 18.181 1.00 50.09 97 VAL A C 1
ATOM 735 O O . VAL A 1 97 ? -9.758 12.974 18.225 1.00 50.09 97 VAL A O 1
ATOM 738 N N . ASP A 1 98 ? -8.605 14.691 19.093 1.00 40.56 98 ASP A N 1
ATOM 739 C CA . ASP A 1 98 ? -9.581 15.050 20.141 1.00 40.56 98 ASP A CA 1
ATOM 740 C C . ASP A 1 98 ? -10.798 15.822 19.564 1.00 40.56 98 ASP A C 1
ATOM 742 O O . ASP A 1 98 ? -11.372 16.687 20.221 1.00 40.56 98 ASP A O 1
ATOM 746 N N . GLY A 1 99 ? -11.171 15.576 18.304 1.00 36.28 99 GLY A N 1
ATOM 747 C CA . GLY A 1 99 ? -12.131 16.389 17.555 1.00 36.28 99 GLY A CA 1
ATOM 748 C C . GLY A 1 99 ? -13.345 15.587 17.112 1.00 36.28 99 GLY A C 1
ATOM 749 O O . GLY A 1 99 ? -13.243 14.741 16.226 1.00 36.28 99 GLY A O 1
ATOM 750 N N . GLU A 1 100 ? -14.490 15.882 17.721 1.00 34.19 100 GLU A N 1
ATOM 751 C CA . GLU A 1 100 ? -15.818 15.453 17.283 1.00 34.19 100 GLU A CA 1
ATOM 752 C C . GLU A 1 100 ? -16.062 15.906 15.832 1.00 34.19 100 GLU A C 1
ATOM 754 O O . GLU A 1 100 ? -16.065 17.099 15.535 1.00 34.19 100 GLU A O 1
ATOM 759 N N . ILE A 1 101 ? -16.275 14.962 14.913 1.00 39.75 101 ILE A N 1
ATOM 760 C CA . ILE A 1 101 ? -16.835 15.271 13.595 1.00 39.75 101 ILE A CA 1
ATOM 761 C C . ILE A 1 101 ? -18.353 15.340 13.787 1.00 39.75 101 ILE A C 1
ATOM 763 O O . ILE A 1 101 ? -19.004 14.309 13.951 1.00 39.75 101 ILE A O 1
ATOM 767 N N . GLU A 1 102 ? -18.932 16.543 13.802 1.00 33.81 102 GLU A N 1
ATOM 768 C CA . GLU A 1 102 ? -20.389 16.706 13.867 1.00 33.81 102 GLU A CA 1
ATOM 769 C C . GLU A 1 102 ? -21.053 16.033 12.649 1.00 33.81 102 GLU A C 1
ATOM 771 O O . GLU A 1 102 ? -20.955 16.510 11.518 1.00 33.81 102 GLU A O 1
ATOM 776 N N . GLY A 1 103 ? -21.750 14.916 12.886 1.00 40.28 103 GLY A N 1
ATOM 777 C CA . GLY A 1 103 ? -22.636 14.269 11.910 1.00 40.28 103 GLY A CA 1
ATOM 778 C C . GLY A 1 103 ? -22.359 12.793 11.609 1.00 40.28 103 GLY A C 1
ATOM 779 O O . GLY A 1 103 ? -23.232 12.136 11.043 1.00 40.28 103 GLY A O 1
ATOM 780 N N . GLU A 1 104 ? -21.220 12.243 12.032 1.00 40.22 104 GLU A N 1
ATOM 781 C CA . GLU A 1 104 ? -20.981 10.795 12.082 1.00 40.22 104 GLU A CA 1
ATOM 782 C C . GLU A 1 104 ? -20.516 10.435 13.497 1.00 40.22 104 GLU A C 1
ATOM 784 O O . GLU A 1 104 ? -19.629 11.091 14.033 1.00 40.22 104 GLU A O 1
ATOM 789 N N . GLU A 1 105 ? -21.145 9.435 14.127 1.00 32.22 105 GLU A N 1
ATOM 790 C CA . GLU A 1 105 ? -20.784 8.969 15.476 1.00 32.22 105 GLU A CA 1
ATOM 791 C C . GLU A 1 105 ? -19.253 8.814 15.594 1.00 32.22 105 GLU A C 1
ATOM 793 O O . GLU A 1 105 ? -18.676 8.018 14.841 1.00 32.22 105 GLU A O 1
ATOM 798 N N . PRO A 1 106 ? -18.576 9.558 16.494 1.00 37.91 106 PRO A N 1
ATOM 799 C CA . PRO A 1 106 ? -17.131 9.490 16.626 1.00 37.91 106 PRO A CA 1
ATOM 800 C C . PRO A 1 106 ? -16.740 8.067 17.014 1.00 37.91 106 PRO A C 1
ATOM 802 O O . PRO A 1 106 ? -17.054 7.574 18.100 1.00 37.91 106 PRO A O 1
ATOM 805 N N . PHE A 1 107 ? -16.056 7.376 16.102 1.00 41.84 107 PHE A N 1
ATOM 806 C CA . PHE A 1 107 ? -15.507 6.068 16.407 1.00 41.84 107 PHE A CA 1
ATOM 807 C C . PHE A 1 107 ? -14.346 6.261 17.379 1.00 41.84 107 PHE A C 1
ATOM 809 O O . PHE A 1 107 ? -13.277 6.744 17.007 1.00 41.84 107 PHE A O 1
ATOM 816 N N . VAL A 1 108 ? -14.586 5.883 18.633 1.00 39.31 108 VAL A N 1
ATOM 817 C CA . VAL A 1 108 ? -13.575 5.804 19.684 1.00 39.31 108 VAL A CA 1
ATOM 818 C C . VAL A 1 108 ? -12.420 4.950 19.166 1.00 39.31 108 VAL A C 1
ATOM 820 O O . VAL A 1 108 ? -12.573 3.743 18.968 1.00 39.31 108 VAL A O 1
ATOM 823 N N . VAL A 1 109 ? -11.271 5.588 18.924 1.00 46.44 109 VAL A N 1
ATOM 824 C CA . VAL A 1 109 ? -10.016 4.906 18.600 1.00 46.44 109 VAL A CA 1
ATOM 825 C C . VAL A 1 109 ? -9.737 3.936 19.742 1.00 46.44 109 VAL A C 1
ATOM 827 O O . VAL A 1 109 ? -9.541 4.341 20.889 1.00 46.44 109 VAL A O 1
ATOM 830 N N . GLY A 1 110 ? -9.812 2.643 19.426 1.00 35.69 110 GLY A N 1
ATOM 831 C CA . GLY A 1 110 ? -9.574 1.567 20.372 1.00 35.69 110 GLY A CA 1
ATOM 832 C C . GLY A 1 110 ? -8.220 1.755 21.046 1.00 35.69 110 GLY A C 1
ATOM 833 O O . GLY A 1 110 ? -7.212 2.042 20.403 1.00 35.69 110 GLY A O 1
ATOM 834 N N . SER A 1 111 ? -8.219 1.624 22.364 1.00 36.06 111 SER A N 1
ATOM 835 C CA . SER A 1 111 ? -7.043 1.730 23.213 1.00 36.06 111 SER A CA 1
ATOM 836 C C . SER A 1 111 ? -5.923 0.778 22.762 1.00 36.06 111 SER A C 1
ATOM 838 O O . SER A 1 111 ? -6.060 -0.430 22.933 1.00 36.06 111 SER A O 1
ATOM 840 N N . GLY A 1 112 ? -4.823 1.351 22.259 1.00 44.91 112 GLY A N 1
ATOM 841 C CA . GLY A 1 112 ? -3.460 0.799 22.290 1.00 44.91 112 GLY A CA 1
ATOM 842 C C . GLY A 1 112 ? -3.142 -0.355 21.332 1.00 44.91 112 GLY A C 1
ATOM 843 O O . GLY A 1 112 ? -3.178 -1.497 21.760 1.00 44.91 112 GLY A O 1
ATOM 844 N N . ASP A 1 113 ? -2.835 -0.031 20.068 1.00 52.47 113 ASP A N 1
ATOM 845 C CA . ASP A 1 113 ? -1.880 -0.697 19.134 1.00 52.47 113 ASP A CA 1
ATOM 846 C C . ASP A 1 113 ? -2.227 -0.369 17.665 1.00 52.47 113 ASP A C 1
ATOM 848 O O . ASP A 1 113 ? -1.360 -0.394 16.801 1.00 52.47 113 ASP A O 1
ATOM 852 N N . GLU A 1 114 ? -3.473 0.016 17.360 1.00 61.53 114 GLU A N 1
ATOM 853 C CA . GLU A 1 114 ? -3.920 0.312 15.982 1.00 61.53 114 GLU A CA 1
ATOM 854 C C . GLU A 1 114 ? -3.552 1.726 15.476 1.00 61.53 114 GLU A C 1
ATOM 856 O O . GLU A 1 114 ? -3.880 2.086 14.347 1.00 61.53 114 GLU A O 1
ATOM 861 N N . SER A 1 115 ? -2.902 2.562 16.292 1.00 75.31 115 SER A N 1
ATOM 862 C CA . SER A 1 115 ? -2.574 3.955 15.939 1.00 75.31 115 SER A CA 1
ATOM 863 C C . SER A 1 115 ? -1.266 4.111 15.156 1.00 75.31 115 SER A C 1
ATOM 865 O O . SER A 1 115 ? -0.957 5.215 14.704 1.00 75.31 115 SER A O 1
ATOM 867 N N . GLU A 1 116 ? -0.490 3.038 15.005 1.00 87.00 116 GLU A N 1
ATOM 868 C CA . GLU A 1 116 ? 0.781 3.022 14.282 1.00 87.00 116 GLU A CA 1
ATOM 869 C C . GLU A 1 116 ? 0.985 1.678 13.570 1.00 87.00 116 GLU A C 1
ATOM 871 O O . GLU A 1 116 ? 0.556 0.635 14.056 1.00 87.00 116 GLU A O 1
ATOM 876 N N . GLY A 1 117 ? 1.624 1.691 12.402 1.00 90.00 117 GLY A N 1
ATOM 877 C CA . GLY A 1 117 ? 1.939 0.466 11.676 1.00 90.00 117 GLY A CA 1
ATOM 878 C C . GLY A 1 117 ? 2.870 0.696 10.496 1.00 90.00 117 GLY A C 1
ATOM 879 O O . GLY A 1 117 ? 2.756 1.697 9.789 1.00 90.00 117 GLY A O 1
ATOM 880 N N . ASP A 1 118 ? 3.763 -0.261 10.255 1.00 92.62 118 ASP A N 1
ATOM 881 C CA . ASP A 1 118 ? 4.783 -0.172 9.213 1.00 92.62 118 ASP A CA 1
ATOM 882 C C . ASP A 1 118 ? 4.521 -1.187 8.100 1.00 92.62 118 ASP A C 1
ATOM 884 O O . ASP A 1 118 ? 4.271 -2.361 8.362 1.00 92.62 118 ASP A O 1
ATOM 888 N N . VAL A 1 119 ? 4.661 -0.756 6.844 1.00 94.25 119 VAL A N 1
ATOM 889 C CA . VAL A 1 119 ? 4.612 -1.636 5.667 1.00 94.25 119 VAL A CA 1
ATOM 890 C C . VAL A 1 119 ? 5.891 -1.483 4.860 1.00 94.25 119 VAL A C 1
ATOM 892 O O . VAL A 1 119 ? 6.291 -0.376 4.498 1.00 94.25 119 VAL A O 1
ATOM 895 N N . THR A 1 120 ? 6.535 -2.603 4.531 1.00 94.12 120 THR A N 1
ATOM 896 C CA . THR A 1 120 ? 7.735 -2.616 3.683 1.00 94.12 120 THR A CA 1
ATOM 897 C C . THR A 1 120 ? 7.406 -3.135 2.294 1.00 94.12 120 THR A C 1
ATOM 899 O O . THR A 1 120 ? 6.974 -4.271 2.129 1.00 94.12 120 THR A O 1
ATOM 902 N N . ILE A 1 121 ? 7.679 -2.321 1.277 1.00 93.00 121 ILE A N 1
ATOM 903 C CA . ILE A 1 121 ? 7.455 -2.659 -0.125 1.00 93.00 121 ILE A CA 1
ATOM 904 C C . ILE A 1 121 ? 8.791 -2.891 -0.819 1.00 93.00 121 ILE A C 1
ATOM 906 O O . ILE A 1 121 ? 9.699 -2.056 -0.768 1.00 93.00 121 ILE A O 1
ATOM 910 N N . ARG A 1 122 ? 8.905 -4.031 -1.504 1.00 89.44 122 ARG A N 1
ATOM 911 C CA . ARG A 1 122 ? 10.025 -4.314 -2.402 1.00 89.44 122 ARG A CA 1
ATOM 912 C C . ARG A 1 122 ? 9.719 -3.727 -3.776 1.00 89.44 122 ARG A C 1
ATOM 914 O O . ARG A 1 122 ? 8.705 -4.042 -4.385 1.00 89.44 122 ARG A O 1
ATOM 921 N N . GLN A 1 123 ? 10.616 -2.882 -4.254 1.00 87.81 123 GLN A N 1
ATOM 922 C CA . GLN A 1 123 ? 10.540 -2.204 -5.541 1.00 87.81 123 GLN A CA 1
ATOM 923 C C . GLN A 1 123 ? 11.720 -2.644 -6.405 1.00 87.81 123 GLN A C 1
ATOM 925 O O . GLN A 1 123 ? 12.790 -2.936 -5.877 1.00 87.81 123 GLN A O 1
ATOM 930 N N . THR A 1 124 ? 11.561 -2.664 -7.724 1.00 83.44 124 THR A N 1
ATOM 931 C CA . THR A 1 124 ? 12.690 -2.851 -8.651 1.00 83.44 124 THR A CA 1
ATOM 932 C C . THR A 1 124 ? 12.946 -1.566 -9.432 1.00 83.44 124 THR A C 1
ATOM 934 O O . THR A 1 124 ? 12.222 -0.576 -9.305 1.00 83.44 124 THR A O 1
ATOM 937 N N . THR A 1 125 ? 14.022 -1.535 -10.209 1.00 75.56 125 THR A N 1
ATOM 938 C CA . THR A 1 125 ? 14.326 -0.381 -11.051 1.00 75.56 125 THR A CA 1
ATOM 939 C C . THR A 1 125 ? 13.336 -0.266 -12.212 1.00 75.56 125 THR A C 1
ATOM 941 O O . THR A 1 125 ? 12.757 -1.252 -12.676 1.00 75.56 125 THR A O 1
ATOM 944 N N . PHE A 1 126 ? 13.182 0.954 -12.731 1.00 70.44 126 PHE A N 1
ATOM 945 C CA . PHE A 1 126 ? 12.326 1.231 -13.886 1.00 70.44 126 PHE A CA 1
ATOM 946 C C . PHE A 1 126 ? 12.677 0.368 -15.112 1.00 70.44 126 PHE A C 1
ATOM 948 O O . PHE A 1 126 ? 11.788 -0.027 -15.861 1.00 70.44 126 PHE A O 1
ATOM 955 N N . GLY A 1 127 ? 13.958 0.028 -15.304 1.00 70.00 127 GLY A N 1
ATOM 956 C CA . GLY A 1 127 ? 14.389 -0.834 -16.409 1.00 70.00 127 GLY A CA 1
ATOM 957 C C . GLY A 1 127 ? 13.818 -2.253 -16.333 1.00 70.00 127 GLY A C 1
ATOM 958 O O . GLY A 1 127 ? 13.579 -2.868 -17.368 1.00 70.00 127 GLY A O 1
ATOM 959 N N . CYS A 1 128 ? 13.556 -2.749 -15.124 1.00 68.00 128 CYS A N 1
ATOM 960 C CA . CYS A 1 128 ? 13.153 -4.130 -14.878 1.00 68.00 128 CYS A CA 1
ATOM 961 C C . CYS A 1 128 ? 11.635 -4.297 -14.736 1.00 68.00 128 CYS A C 1
ATOM 963 O O . CYS A 1 128 ? 11.096 -5.279 -15.231 1.00 68.00 128 CYS A O 1
ATOM 965 N N . GLY A 1 129 ? 10.938 -3.347 -14.103 1.00 65.69 129 GLY A N 1
ATOM 966 C CA . GLY A 1 129 ? 9.484 -3.446 -13.891 1.00 65.69 129 GLY A CA 1
ATOM 967 C C . GLY A 1 129 ? 8.691 -2.187 -14.250 1.00 65.69 129 GLY A C 1
ATOM 968 O O . GLY A 1 129 ? 7.563 -2.005 -13.792 1.00 65.69 129 GLY A O 1
ATOM 969 N N . ARG A 1 130 ? 9.274 -1.315 -15.084 1.00 78.25 130 ARG A N 1
ATOM 970 C CA . ARG A 1 130 ? 8.607 -0.165 -15.717 1.00 78.25 130 ARG A CA 1
ATOM 971 C C . ARG A 1 130 ? 7.843 0.695 -14.699 1.00 78.25 130 ARG A C 1
ATOM 973 O O . ARG A 1 130 ? 8.386 1.055 -13.657 1.00 78.25 130 ARG A O 1
ATOM 980 N N . LEU A 1 131 ? 6.602 1.068 -15.019 1.00 78.69 131 LEU A N 1
ATOM 981 C CA . LEU A 1 131 ? 5.767 1.952 -14.204 1.00 78.69 131 LEU A CA 1
ATOM 982 C C . LEU A 1 131 ? 5.180 1.249 -12.967 1.00 78.69 131 LEU A C 1
ATOM 984 O O . LEU A 1 131 ? 4.917 1.924 -11.974 1.00 78.69 131 LEU A O 1
ATOM 988 N N . GLY A 1 132 ? 5.015 -0.079 -13.001 1.00 77.88 132 GLY A N 1
ATOM 989 C CA . GLY A 1 132 ? 4.468 -0.866 -11.887 1.00 77.88 132 GLY A CA 1
ATOM 990 C C . GLY A 1 132 ? 5.473 -1.128 -10.761 1.00 77.88 132 GLY A C 1
ATOM 991 O O . GLY A 1 132 ? 5.084 -1.443 -9.641 1.00 77.88 132 GLY A O 1
ATOM 992 N N . ALA A 1 133 ? 6.768 -0.943 -11.027 1.00 82.88 133 ALA A N 1
ATOM 993 C CA . ALA A 1 133 ? 7.852 -1.221 -10.086 1.00 82.88 133 ALA A CA 1
ATOM 994 C C . ALA A 1 133 ? 8.118 -0.132 -9.043 1.00 82.88 133 ALA A C 1
ATOM 996 O O . ALA A 1 133 ? 9.022 -0.303 -8.217 1.00 82.88 133 ALA A O 1
ATOM 997 N N . THR A 1 134 ? 7.372 0.981 -9.067 1.00 89.50 134 THR A N 1
ATOM 998 C CA . THR A 1 134 ? 7.526 2.039 -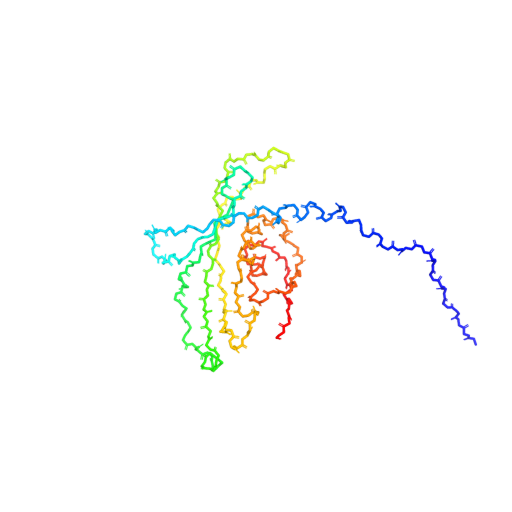8.068 1.00 89.50 134 THR A CA 1
ATOM 999 C C . THR A 1 134 ? 6.262 2.344 -7.277 1.00 89.50 134 THR A C 1
ATOM 1001 O O . THR A 1 134 ? 5.159 2.350 -7.815 1.00 89.50 134 THR A O 1
ATOM 1004 N N . VAL A 1 135 ? 6.429 2.654 -5.988 1.00 92.75 135 VAL A N 1
ATOM 1005 C CA . VAL A 1 135 ? 5.355 3.232 -5.175 1.00 92.75 135 VAL A CA 1
ATOM 1006 C C . VAL A 1 135 ? 5.181 4.695 -5.567 1.00 92.75 135 VAL A C 1
ATOM 1008 O O . VAL A 1 135 ? 6.061 5.528 -5.321 1.00 92.75 135 VAL A O 1
ATOM 1011 N N . TRP A 1 136 ? 4.026 4.993 -6.154 1.00 93.81 136 TRP A N 1
ATOM 1012 C CA . TRP A 1 136 ? 3.624 6.333 -6.565 1.00 93.81 136 TRP A CA 1
ATOM 1013 C C . TRP A 1 136 ? 3.059 7.150 -5.392 1.00 93.81 136 TRP A C 1
ATOM 1015 O O . TRP A 1 136 ? 2.491 6.575 -4.461 1.00 93.81 136 TRP A O 1
ATOM 1025 N N . PRO A 1 137 ? 3.135 8.495 -5.436 1.00 94.25 137 PRO A N 1
ATOM 1026 C CA . PRO A 1 137 ? 2.540 9.351 -4.406 1.00 94.25 137 PRO A CA 1
ATOM 1027 C C . PRO A 1 137 ? 1.043 9.101 -4.169 1.00 94.25 137 PRO A C 1
ATOM 1029 O O . PRO A 1 137 ? 0.584 9.182 -3.034 1.00 94.25 137 PRO A O 1
ATOM 1032 N N . SER A 1 138 ? 0.288 8.737 -5.210 1.00 93.88 138 SER A N 1
ATOM 1033 C CA . SER A 1 138 ? -1.132 8.375 -5.092 1.00 93.88 138 SER A CA 1
ATOM 1034 C C . SER A 1 138 ? -1.354 7.124 -4.239 1.00 93.88 138 SER A C 1
ATOM 1036 O O . SER A 1 138 ? -2.292 7.090 -3.449 1.00 93.88 138 SER A O 1
ATOM 1038 N N . ALA A 1 139 ? -0.473 6.125 -4.344 1.00 96.12 139 ALA A N 1
ATOM 1039 C CA . ALA A 1 139 ? -0.529 4.926 -3.515 1.00 96.12 139 ALA A CA 1
ATOM 1040 C C . ALA A 1 139 ? -0.271 5.259 -2.039 1.00 96.12 139 ALA A C 1
ATOM 1042 O O . ALA A 1 139 ? -0.954 4.729 -1.168 1.00 96.12 139 ALA A O 1
ATOM 1043 N N . ILE A 1 140 ? 0.659 6.180 -1.757 1.00 95.56 140 ILE A N 1
ATOM 1044 C CA . ILE A 1 140 ? 0.915 6.682 -0.396 1.00 95.56 140 ILE A CA 1
ATOM 1045 C C . ILE A 1 140 ? -0.331 7.397 0.140 1.00 95.56 140 ILE A C 1
ATOM 1047 O O . ILE A 1 140 ? -0.792 7.076 1.229 1.00 95.56 140 ILE A O 1
ATOM 1051 N N . ALA A 1 141 ? -0.918 8.305 -0.645 1.00 93.62 141 ALA A N 1
ATOM 1052 C CA . ALA A 1 141 ? -2.113 9.047 -0.248 1.00 93.62 141 ALA A CA 1
ATOM 1053 C C . ALA A 1 141 ? -3.316 8.131 0.039 1.00 93.62 141 ALA A C 1
ATOM 1055 O O . ALA A 1 141 ? -3.956 8.266 1.081 1.00 93.62 141 ALA A O 1
ATOM 1056 N N . LEU A 1 142 ? -3.596 7.168 -0.848 1.00 95.75 142 LEU A N 1
ATOM 1057 C CA . LEU A 1 142 ? -4.676 6.196 -0.655 1.00 95.75 142 LEU A CA 1
ATOM 1058 C C . LEU A 1 142 ? -4.434 5.330 0.586 1.00 95.75 142 LEU A C 1
ATOM 1060 O O . LEU A 1 142 ? -5.355 5.088 1.360 1.00 95.75 142 LEU A O 1
ATOM 1064 N N . SER A 1 143 ? -3.192 4.905 0.802 1.00 96.81 143 SER A N 1
ATOM 1065 C CA . SER A 1 143 ? -2.814 4.109 1.971 1.00 96.81 143 SER A CA 1
ATOM 1066 C C . SER A 1 143 ? -2.992 4.886 3.273 1.00 96.81 143 SER A C 1
ATOM 1068 O O . SER A 1 143 ? -3.570 4.361 4.218 1.00 96.81 143 SER A O 1
ATOM 1070 N N . SER A 1 144 ? -2.583 6.158 3.307 1.00 94.12 144 SER A N 1
ATOM 1071 C CA . SER A 1 144 ? -2.821 7.048 4.449 1.00 94.12 144 SER A CA 1
ATOM 1072 C C . SER A 1 144 ? -4.310 7.240 4.729 1.00 94.12 144 SER A C 1
ATOM 1074 O O . SER A 1 144 ? -4.718 7.22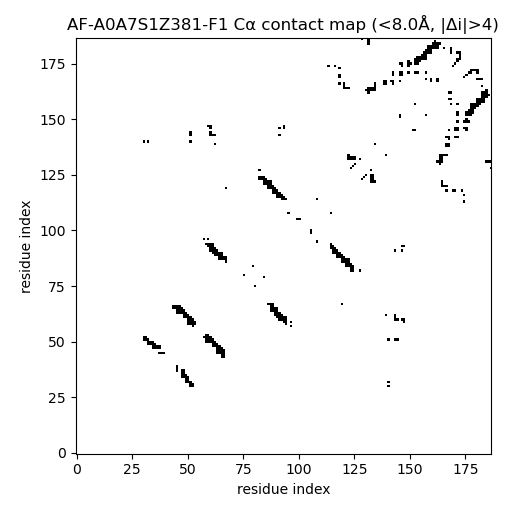6 5.887 1.00 94.12 144 SER A O 1
ATOM 1076 N N . TYR A 1 145 ? -5.133 7.376 3.686 1.00 93.31 145 TYR A N 1
ATOM 1077 C CA . TYR A 1 145 ? -6.583 7.475 3.843 1.00 93.31 145 TYR A CA 1
ATOM 1078 C C . TYR A 1 145 ? -7.190 6.190 4.412 1.00 93.31 145 TYR A C 1
ATOM 1080 O O . TYR A 1 145 ? -7.987 6.254 5.345 1.00 93.31 145 TYR A O 1
ATOM 1088 N N . LEU A 1 146 ? -6.802 5.028 3.882 1.00 95.00 146 LEU A N 1
ATOM 1089 C CA . LEU A 1 146 ? -7.285 3.729 4.352 1.00 95.00 146 LEU A CA 1
ATOM 1090 C C . LEU A 1 146 ? -6.872 3.461 5.800 1.00 95.00 146 LEU A C 1
ATOM 1092 O O . LEU A 1 146 ? -7.707 3.028 6.587 1.00 95.00 146 LEU A O 1
ATOM 1096 N N . PHE A 1 147 ? -5.624 3.774 6.154 1.00 94.69 147 PHE A N 1
ATOM 109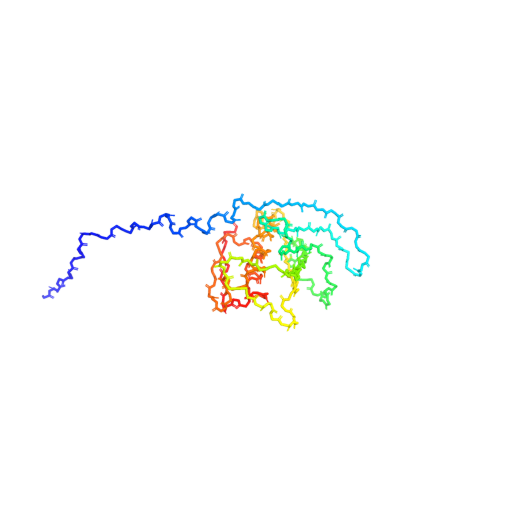7 C CA . PHE A 1 147 ? -5.128 3.636 7.520 1.00 94.69 147 PHE A CA 1
ATOM 1098 C C . PHE A 1 147 ? -5.879 4.551 8.491 1.00 94.69 147 PHE A C 1
ATOM 1100 O O . PHE A 1 147 ? -6.296 4.092 9.544 1.00 94.69 147 PHE A O 1
ATOM 1107 N N . ALA A 1 148 ? -6.142 5.807 8.109 1.00 90.88 148 ALA A N 1
ATOM 1108 C CA . ALA A 1 148 ? -6.959 6.726 8.905 1.00 90.88 148 ALA A CA 1
ATOM 1109 C C . ALA A 1 148 ? -8.437 6.299 9.017 1.00 90.88 148 ALA A C 1
ATOM 1111 O O . ALA A 1 148 ? -9.138 6.743 9.920 1.00 90.88 148 ALA A O 1
ATOM 1112 N N . ASN A 1 149 ? -8.927 5.457 8.100 1.00 90.81 149 ASN A N 1
ATOM 1113 C CA . ASN A 1 149 ? -10.332 5.056 8.004 1.00 90.81 149 ASN A CA 1
ATOM 1114 C C . ASN A 1 149 ? -10.468 3.528 7.840 1.00 90.81 149 ASN A C 1
ATOM 1116 O O . ASN A 1 149 ? -11.034 3.057 6.844 1.00 90.81 149 ASN A O 1
ATOM 1120 N N . PRO A 1 150 ? -10.003 2.711 8.805 1.00 92.31 150 PRO A N 1
ATOM 1121 C CA .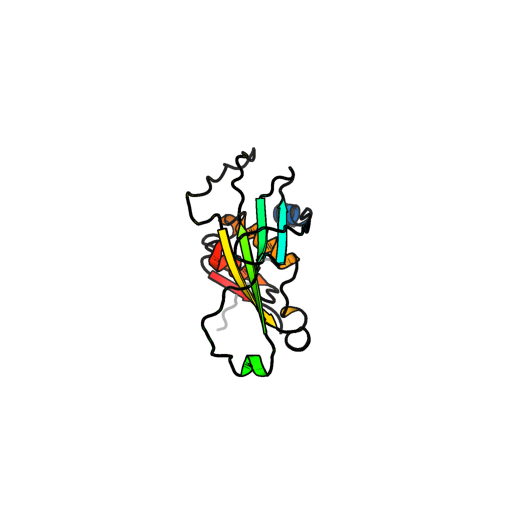 PRO A 1 150 ? -9.910 1.261 8.625 1.00 92.31 150 PRO A CA 1
ATOM 1122 C C . PRO A 1 150 ? -11.280 0.609 8.387 1.00 92.31 150 PRO A C 1
ATOM 1124 O O . PRO A 1 150 ? -11.390 -0.379 7.662 1.00 92.31 150 PRO A O 1
ATOM 1127 N N . ASN A 1 151 ? -12.361 1.207 8.902 1.00 92.62 151 ASN A N 1
ATOM 1128 C CA . ASN A 1 151 ? -13.745 0.750 8.717 1.00 92.62 151 ASN A CA 1
ATOM 1129 C C . ASN A 1 151 ? -14.188 0.686 7.238 1.00 92.62 151 ASN A C 1
ATOM 1131 O O . ASN A 1 151 ? -15.116 -0.055 6.888 1.00 92.62 151 ASN A O 1
ATOM 1135 N N . VAL A 1 152 ? -13.504 1.404 6.339 1.00 94.56 152 VAL A N 1
ATOM 1136 C CA . VAL A 1 152 ? -13.742 1.316 4.892 1.00 94.56 152 VAL A CA 1
ATOM 1137 C C . VAL A 1 152 ? -13.491 -0.105 4.380 1.00 94.56 152 VAL A C 1
ATOM 1139 O O . VAL A 1 152 ? -14.246 -0.568 3.521 1.00 94.56 152 VAL A O 1
ATOM 1142 N N . VAL A 1 153 ? -12.516 -0.832 4.938 1.00 96.00 153 VAL A N 1
ATOM 1143 C CA . VAL A 1 153 ? -12.090 -2.162 4.457 1.00 96.00 153 VAL A CA 1
ATOM 1144 C C . VAL A 1 153 ? -12.116 -3.270 5.514 1.00 96.00 153 VAL A C 1
ATOM 1146 O O . VAL A 1 153 ? -12.096 -4.445 5.144 1.00 96.00 153 VAL A O 1
ATOM 1149 N N . ARG A 1 154 ? -12.206 -2.939 6.807 1.00 96.94 154 ARG A N 1
ATOM 1150 C CA . ARG A 1 154 ? -12.177 -3.896 7.923 1.00 96.94 154 ARG A CA 1
ATOM 1151 C C . ARG A 1 154 ? -13.221 -5.002 7.753 1.00 96.94 154 ARG A C 1
ATOM 1153 O O . ARG A 1 154 ? -14.401 -4.742 7.526 1.00 96.94 154 ARG A O 1
ATOM 1160 N N . GLY A 1 155 ? -12.768 -6.253 7.819 1.00 96.50 155 GLY A N 1
ATOM 1161 C CA . GLY A 1 155 ? -13.581 -7.456 7.614 1.00 96.50 155 GLY A CA 1
ATOM 1162 C C . GLY A 1 155 ? -14.031 -7.708 6.166 1.00 96.50 155 GLY A C 1
ATOM 1163 O O . GLY A 1 155 ? -14.616 -8.755 5.882 1.00 96.50 155 GLY A O 1
ATOM 1164 N N . LYS A 1 156 ? -13.745 -6.807 5.218 1.00 97.94 156 LYS A N 1
ATOM 1165 C CA . LYS A 1 156 ? -14.204 -6.905 3.823 1.00 97.94 156 LYS A CA 1
ATOM 1166 C C . LYS A 1 156 ? -13.183 -7.603 2.929 1.00 97.94 156 LYS A C 1
ATOM 1168 O O . LYS A 1 156 ? -11.988 -7.642 3.217 1.00 97.94 156 LYS A O 1
ATOM 1173 N N . ARG A 1 157 ? -13.678 -8.129 1.808 1.00 98.38 157 ARG A N 1
ATOM 1174 C CA . ARG A 1 157 ? -12.854 -8.637 0.707 1.00 98.38 157 ARG A CA 1
ATOM 1175 C C . ARG A 1 157 ? -12.563 -7.481 -0.251 1.00 98.38 157 ARG A C 1
ATOM 1177 O O . ARG A 1 157 ? -13.507 -6.876 -0.753 1.00 98.38 157 ARG A O 1
ATOM 1184 N N . VAL A 1 158 ? -11.292 -7.182 -0.494 1.00 98.19 158 VAL A N 1
ATOM 1185 C CA . VAL A 1 158 ? -10.842 -6.019 -1.277 1.00 98.19 158 VAL A CA 1
ATOM 1186 C C . VAL A 1 158 ? -10.179 -6.482 -2.575 1.00 98.19 158 VAL A C 1
ATOM 1188 O O . VAL A 1 158 ? -9.387 -7.420 -2.564 1.00 98.19 158 VAL A O 1
ATOM 1191 N N . LEU A 1 159 ? -10.502 -5.821 -3.685 1.00 98.06 159 LEU A N 1
ATOM 1192 C CA . LEU A 1 159 ? -9.848 -5.974 -4.986 1.00 98.06 159 LEU A CA 1
ATOM 1193 C C . LEU A 1 159 ? -9.162 -4.649 -5.335 1.00 98.06 159 LEU A C 1
ATOM 1195 O O . LEU A 1 159 ? -9.841 -3.627 -5.405 1.00 98.06 159 LEU A O 1
ATOM 1199 N N . GLU A 1 160 ? -7.852 -4.673 -5.575 1.00 97.69 160 GLU A N 1
ATOM 1200 C CA . GLU A 1 160 ? -7.095 -3.530 -6.095 1.00 97.69 160 GLU A CA 1
ATOM 1201 C C . GLU A 1 160 ? -6.803 -3.736 -7.589 1.00 97.69 160 GLU A C 1
ATOM 1203 O O . GLU A 1 160 ? -6.282 -4.779 -7.996 1.00 97.69 160 GLU A O 1
ATOM 1208 N N . LEU A 1 161 ? -7.160 -2.744 -8.408 1.00 96.69 161 LEU A N 1
ATOM 1209 C CA . LEU A 1 161 ? -6.864 -2.699 -9.841 1.00 96.69 161 LEU A CA 1
ATOM 1210 C C . LEU A 1 161 ? -5.696 -1.741 -10.077 1.00 96.69 161 LEU A C 1
ATOM 1212 O O . LEU A 1 161 ? -5.766 -0.594 -9.641 1.00 96.69 161 LEU A O 1
ATOM 1216 N N . GLY A 1 162 ? -4.666 -2.182 -10.795 1.00 94.56 162 GLY A N 1
ATOM 1217 C CA . GLY A 1 162 ? -3.469 -1.365 -11.007 1.00 94.56 162 GLY A CA 1
ATOM 1218 C C . GLY A 1 162 ? -2.644 -1.214 -9.725 1.00 94.56 162 GLY A C 1
ATOM 1219 O O . GLY A 1 162 ? -2.258 -0.102 -9.365 1.00 94.56 162 GLY A O 1
ATOM 1220 N N . ALA A 1 163 ? -2.445 -2.317 -8.996 1.00 95.06 163 ALA A N 1
ATOM 1221 C CA . ALA A 1 163 ? -1.804 -2.322 -7.682 1.00 95.06 163 ALA A CA 1
ATOM 1222 C C . ALA A 1 163 ? -0.322 -1.894 -7.695 1.00 95.06 163 ALA A C 1
ATOM 1224 O O . ALA A 1 163 ? 0.208 -1.427 -6.686 1.00 95.06 163 ALA A O 1
ATOM 1225 N N . GLY A 1 164 ? 0.376 -2.058 -8.813 1.00 93.69 164 GLY A N 1
ATOM 1226 C CA . GLY A 1 164 ? 1.803 -1.830 -8.984 1.00 93.69 164 GLY A CA 1
ATOM 1227 C C . GLY A 1 164 ? 2.596 -2.629 -7.958 1.00 93.69 164 GLY A C 1
ATOM 1228 O O . GLY A 1 164 ? 2.592 -3.857 -7.957 1.00 93.69 164 GLY A O 1
ATOM 1229 N N . CYS A 1 165 ? 3.239 -1.919 -7.031 1.00 92.81 165 CYS A N 1
ATOM 1230 C CA . CYS A 1 165 ? 3.960 -2.538 -5.918 1.00 92.81 165 CYS A CA 1
ATOM 1231 C C . CYS A 1 165 ? 3.061 -2.994 -4.752 1.00 92.81 165 CYS A C 1
ATOM 1233 O O . CYS A 1 165 ? 3.557 -3.618 -3.819 1.00 92.81 165 CYS A O 1
ATOM 1235 N N . GLY A 1 166 ? 1.771 -2.653 -4.770 1.00 95.56 166 GLY A N 1
ATOM 1236 C CA . GLY A 1 166 ? 0.767 -3.148 -3.829 1.00 95.56 166 GLY A CA 1
ATOM 1237 C C . GLY A 1 166 ? 0.755 -2.478 -2.456 1.00 95.56 166 GLY A C 1
ATOM 1238 O O . GLY A 1 166 ? 0.313 -3.109 -1.499 1.00 95.56 166 GLY A O 1
ATOM 1239 N N . LEU A 1 167 ? 1.219 -1.225 -2.322 1.00 97.19 167 LEU A N 1
ATOM 1240 C CA . LEU A 1 167 ? 1.189 -0.523 -1.027 1.00 97.19 167 LEU A CA 1
ATOM 1241 C C . LEU A 1 167 ? -0.238 -0.421 -0.436 1.00 97.19 167 LEU A C 1
ATOM 1243 O O . LEU A 1 167 ? -0.403 -0.808 0.722 1.00 97.19 167 LEU A O 1
ATOM 1247 N N . PRO A 1 168 ? -1.280 0.007 -1.183 1.00 98.00 168 PRO A N 1
ATOM 1248 C CA . PRO A 1 168 ? -2.635 0.091 -0.634 1.00 98.00 168 PRO A CA 1
ATOM 1249 C C . PRO A 1 168 ? -3.209 -1.283 -0.277 1.00 98.00 168 PRO A C 1
ATOM 1251 O O . PRO A 1 168 ? -3.827 -1.430 0.779 1.00 98.00 168 PRO A O 1
ATOM 1254 N N . THR A 1 169 ? -2.961 -2.307 -1.105 1.00 97.81 169 THR A N 1
ATOM 1255 C CA . THR A 1 169 ? -3.284 -3.705 -0.776 1.00 97.81 169 THR A CA 1
ATOM 1256 C C . THR A 1 169 ? -2.651 -4.147 0.541 1.00 97.81 169 THR A C 1
ATOM 1258 O O . THR A 1 169 ? -3.350 -4.702 1.394 1.00 97.81 169 THR A O 1
ATOM 1261 N N . ALA A 1 170 ? -1.349 -3.909 0.721 1.00 97.75 170 ALA A N 1
ATOM 1262 C CA . ALA A 1 170 ? -0.634 -4.298 1.930 1.00 97.75 170 ALA A CA 1
ATOM 1263 C C . ALA A 1 170 ? -1.218 -3.589 3.158 1.00 97.75 170 ALA A C 1
ATOM 1265 O O . ALA A 1 170 ? -1.573 -4.253 4.126 1.00 97.75 170 ALA A O 1
ATOM 1266 N N . VAL A 1 171 ? -1.469 -2.278 3.083 1.00 97.50 171 VAL A N 1
ATOM 1267 C CA . VAL A 1 171 ? -2.104 -1.524 4.179 1.00 97.50 171 VAL A CA 1
ATOM 1268 C C . VAL A 1 171 ? -3.512 -2.032 4.495 1.00 97.50 171 VAL A C 1
ATOM 1270 O O . VAL A 1 171 ? -3.846 -2.209 5.669 1.00 97.50 171 VAL A O 1
ATOM 1273 N N . CYS A 1 172 ? -4.327 -2.352 3.483 1.00 97.31 172 CYS A N 1
ATOM 1274 C CA . CYS A 1 172 ? -5.646 -2.954 3.701 1.00 97.31 172 CYS A CA 1
ATOM 1275 C C . CYS A 1 172 ? -5.549 -4.248 4.515 1.00 97.31 172 CYS A C 1
ATOM 1277 O O . CYS A 1 172 ? -6.349 -4.479 5.426 1.00 97.31 172 CYS A O 1
ATOM 1279 N N . ARG A 1 173 ? -4.595 -5.115 4.156 1.00 96.81 173 ARG A N 1
ATOM 1280 C CA . ARG A 1 173 ? -4.472 -6.450 4.738 1.00 96.81 173 ARG A CA 1
ATOM 1281 C C . ARG A 1 173 ? -3.778 -6.450 6.092 1.00 96.81 173 ARG A C 1
ATOM 1283 O O . ARG A 1 173 ? -4.238 -7.159 6.985 1.00 96.81 173 ARG A O 1
ATOM 1290 N N . GLU A 1 174 ? -2.664 -5.747 6.202 1.00 95.81 174 GLU A N 1
ATOM 1291 C CA . GLU A 1 174 ? -1.755 -5.803 7.347 1.00 95.81 174 GLU A CA 1
ATOM 1292 C C . GLU A 1 174 ? -2.198 -4.852 8.451 1.00 95.81 174 GLU A C 1
ATOM 1294 O O . GLU A 1 174 ? -2.147 -5.228 9.617 1.00 95.81 174 GLU A O 1
ATOM 1299 N N . LEU A 1 175 ? -2.695 -3.665 8.087 1.00 95.56 175 LEU A N 1
ATOM 1300 C CA . LEU A 1 175 ? -2.970 -2.600 9.052 1.00 95.56 175 LEU A CA 1
ATOM 1301 C C . LEU A 1 175 ? -4.466 -2.320 9.259 1.00 95.56 175 LEU A C 1
ATOM 1303 O O . LEU A 1 175 ? -4.869 -1.910 10.339 1.00 95.56 175 LEU A O 1
ATOM 1307 N N . CYS A 1 176 ? -5.314 -2.552 8.251 1.00 95.00 176 CYS A N 1
ATOM 1308 C CA . CYS A 1 176 ? -6.737 -2.169 8.316 1.00 95.00 176 CYS A CA 1
ATOM 1309 C C . CYS A 1 176 ? -7.700 -3.345 8.563 1.00 95.00 176 CYS A C 1
ATOM 1311 O O . CYS A 1 176 ? -8.918 -3.161 8.618 1.00 95.00 176 CYS A O 1
ATOM 1313 N N . GLY A 1 177 ? -7.185 -4.572 8.680 1.00 94.75 177 GLY A N 1
ATOM 1314 C CA . GLY A 1 177 ? -7.988 -5.754 8.998 1.00 94.75 177 GLY A CA 1
ATOM 1315 C C . GLY A 1 177 ? -8.947 -6.206 7.890 1.00 94.75 177 GLY A C 1
ATOM 1316 O O . GLY A 1 177 ? -10.012 -6.750 8.192 1.00 94.75 177 GLY A O 1
ATOM 1317 N N . ALA A 1 178 ? -8.622 -5.989 6.610 1.00 97.44 178 ALA A N 1
ATOM 1318 C CA . ALA A 1 178 ? -9.366 -6.600 5.505 1.00 97.44 178 ALA A CA 1
ATOM 1319 C C . ALA A 1 178 ? -9.331 -8.140 5.602 1.00 97.44 178 ALA A C 1
ATOM 1321 O O . ALA A 1 178 ? -8.293 -8.729 5.911 1.00 97.44 178 ALA A O 1
ATOM 1322 N N . SER A 1 179 ? -10.451 -8.814 5.309 1.00 97.75 179 SER A N 1
ATOM 1323 C CA . SER A 1 179 ? -10.548 -10.280 5.434 1.00 97.75 179 SER A CA 1
ATOM 1324 C C . SER A 1 179 ? -9.797 -11.022 4.331 1.00 97.75 179 SER A C 1
ATOM 1326 O O . SER A 1 179 ? -9.204 -12.071 4.570 1.00 97.75 179 SER A O 1
ATOM 1328 N N . SER A 1 180 ? -9.790 -10.470 3.119 1.00 97.75 180 SER A N 1
ATOM 1329 C CA . SER A 1 180 ? -8.954 -10.945 2.017 1.00 97.75 180 SER A CA 1
ATOM 1330 C C . SER A 1 180 ? -8.652 -9.801 1.066 1.00 97.75 180 SER A C 1
ATOM 1332 O O . SER A 1 180 ? -9.527 -8.969 0.825 1.00 97.75 180 SER A O 1
ATOM 1334 N N . VAL A 1 181 ? -7.478 -9.820 0.449 1.00 98.12 181 VAL A N 1
ATOM 1335 C CA . VAL A 1 181 ? -7.098 -8.866 -0.594 1.00 98.12 181 VAL A CA 1
ATOM 1336 C C . VAL A 1 181 ? -6.741 -9.610 -1.878 1.00 98.12 181 VAL A C 1
ATOM 1338 O O . VAL A 1 181 ? -6.155 -10.691 -1.828 1.00 98.12 181 VAL A O 1
ATOM 1341 N N . LEU A 1 182 ? -7.116 -9.043 -3.020 1.00 98.06 182 LEU A N 1
ATOM 1342 C CA . LEU A 1 182 ? -6.699 -9.481 -4.345 1.00 98.06 182 LEU A CA 1
ATOM 1343 C C . LEU A 1 182 ? -6.105 -8.274 -5.071 1.00 98.06 182 LEU A C 1
ATOM 1345 O O . LEU A 1 182 ? -6.839 -7.373 -5.465 1.00 98.06 182 LEU A O 1
ATOM 1349 N N . ALA A 1 183 ? -4.785 -8.255 -5.231 1.00 96.94 183 ALA A N 1
ATOM 1350 C CA . ALA A 1 183 ? -4.091 -7.249 -6.026 1.00 96.94 183 ALA A CA 1
ATOM 1351 C C . ALA A 1 183 ? -3.992 -7.711 -7.480 1.00 96.94 183 ALA A C 1
ATOM 1353 O O . ALA A 1 183 ? -3.610 -8.851 -7.748 1.00 96.94 183 ALA A O 1
ATOM 1354 N N . THR A 1 184 ? -4.323 -6.826 -8.414 1.00 95.94 184 THR A N 1
ATOM 1355 C CA . THR A 1 184 ? -4.214 -7.087 -9.851 1.00 95.94 184 THR A CA 1
ATOM 1356 C C . THR A 1 184 ? -3.462 -5.955 -10.534 1.00 95.94 184 THR A C 1
ATOM 1358 O O . THR A 1 184 ? -3.657 -4.784 -10.209 1.00 95.94 184 THR A O 1
ATOM 1361 N N . ASP A 1 185 ? -2.604 -6.303 -11.486 1.00 92.38 185 ASP A N 1
ATOM 1362 C CA . ASP A 1 185 ? -1.913 -5.353 -12.355 1.00 92.38 185 ASP A CA 1
ATOM 1363 C C . ASP A 1 185 ? -1.547 -6.028 -13.686 1.00 92.38 185 ASP A C 1
ATOM 1365 O O . ASP A 1 185 ? -1.696 -7.243 -13.849 1.00 92.38 185 ASP A O 1
ATOM 1369 N N . PHE A 1 186 ? -1.091 -5.223 -14.637 1.00 82.69 186 PHE A N 1
ATOM 1370 C CA . PHE A 1 186 ? -0.457 -5.635 -15.873 1.00 82.69 186 PHE A CA 1
ATOM 1371 C C . PHE A 1 186 ? 1.074 -5.654 -15.708 1.00 82.69 186 PHE A C 1
ATOM 1373 O O . PHE A 1 186 ? 1.632 -4.906 -14.908 1.00 82.69 186 PHE A O 1
ATOM 1380 N N . TRP A 1 187 ? 1.758 -6.522 -16.457 1.00 58.16 187 TRP A N 1
ATOM 1381 C CA . TRP A 1 187 ? 3.211 -6.706 -16.353 1.00 58.16 187 TRP A CA 1
ATOM 1382 C C . TRP A 1 187 ? 4.012 -5.795 -17.302 1.00 58.16 187 TRP A C 1
ATOM 1384 O O . TRP A 1 187 ? 3.559 -5.531 -18.441 1.00 58.16 187 TRP A O 1
#

Radius of gyration: 21.13 Å; Cα contacts (8 Å, |Δi|>4): 286; chains: 1; bounding box: 60×55×52 Å

Nearest PDB structures (foldseek):
  4lec-assembly2_B  TM=8.969E-01  e=1.612E-04  Homo sapiens
  8fzb-assembly2_B  TM=9.322E-01  e=7.919E-04  Homo sapiens
  8fzb-assembly1_A  TM=9.398E-01  e=7.006E-04  Homo sapiens
  8fzb-assembly3_C  TM=9.230E-01  e=7.448E-04  Homo sapiens
  6edz-assembly1_D  TM=3.216E-01  e=3.270E+00  Mycobacterium tuberculosis CDC1551

Mean predicted aligned error: 14.59 Å